Protein AF-A0A9W8RZ80-F1 (afdb_monomer_lite)

Foldseek 3Di:
DVVVVVVVVVVVVVVVVVVVVVVLVVLLVVVVVCLVVCVDLLVVLLCVLVVDNDDPVRSSVVLVLLLVLWQADPPDAQQQPRHSLTALLLAQNADLLLARADDSSVSHNPDAVCPDPPPPNDLSVLSVSFLLQFQGHYSDAPVVSLVSVCVRCVVDPGFDFRTHAHSVVSNVCNVVRVVVSVQQSVCCVVRSGRPSVSHDGHQCGGTPVSVCVNPVDD

Sequence (218 aa):
MAENDNKKRKKMNSDNEEENNVNDTRAIDALYERVSQGGTKKVAYFIWALERKPTREEVRKFLEGQLALLQPTDVATCAGCGSGKHKLMACLNAGPDGMMKGCPWCDTLGHSFDQCPSTNNNTFNQLFLVMSRANMPSFQATQSWVNTVRAVVADGPCDLTNFPWTSDFAKVMAPSTSVLQAKVDSTLSASGVCGGDVLPADPATKDWDSIQQTYASM

pLDDT: mean 72.9, std 18.6, range [34.25, 97.31]

Secondary structure (DSSP, 8-state):
-HHHHHHHHHHHHHHHHHHHHHHHHHHHHHHHHHHHTTS-HHHHHHHHTTSS---HHHHHHHHHHHHHHHSPPTT---TTT--SS--GGG-----TTS---SBTTTTBSSS-GGG-TTSTT-HHHHHHHHHHTTTSB-SS-HHHHHHHHHHHHTTS----B-PPBPHHHHHHHGGGHHHHHHHHHHHHHHHSS--GGGSPPPTTTSBHHHHHHHHTT-

Structure (mmCIF, N/CA/C/O backbone):
data_AF-A0A9W8RZ80-F1
#
_entry.id   AF-A0A9W8RZ80-F1
#
loop_
_atom_site.group_PDB
_atom_site.id
_atom_site.type_symbol
_atom_site.label_atom_id
_atom_site.label_alt_id
_atom_site.label_comp_id
_atom_site.label_asym_id
_atom_site.label_entity_id
_atom_site.label_seq_id
_atom_site.pdbx_PDB_ins_code
_atom_site.Cartn_x
_atom_site.Cartn_y
_atom_site.Cartn_z
_atom_site.occupancy
_atom_site.B_iso_or_equiv
_atom_site.auth_seq_id
_atom_site.auth_comp_id
_atom_site.auth_asym_id
_atom_site.auth_atom_id
_atom_site.pdbx_PDB_model_num
ATOM 1 N N . MET A 1 1 ? -9.536 36.080 37.897 1.00 56.62 1 MET A N 1
ATOM 2 C CA . MET A 1 1 ? -8.943 34.720 37.838 1.00 56.62 1 MET A CA 1
ATOM 3 C C . MET A 1 1 ? -9.102 34.071 36.462 1.00 56.62 1 MET A C 1
ATOM 5 O O . MET A 1 1 ? -8.096 33.621 35.943 1.00 56.62 1 MET A O 1
ATOM 9 N N . ALA A 1 2 ? -10.271 34.134 35.808 1.00 54.59 2 ALA A N 1
ATOM 10 C CA . ALA A 1 2 ? -10.497 33.529 34.480 1.00 54.59 2 ALA A CA 1
ATOM 11 C C . ALA A 1 2 ? -9.605 34.052 33.323 1.00 54.59 2 ALA A C 1
ATOM 13 O O . ALA A 1 2 ? -9.306 33.322 32.382 1.00 54.59 2 ALA A O 1
ATOM 14 N N . GLU A 1 3 ? -9.149 35.305 33.383 1.00 50.62 3 GLU A N 1
ATOM 15 C CA . GLU A 1 3 ? -8.342 35.924 32.316 1.00 50.62 3 GLU A CA 1
ATOM 16 C C . GLU A 1 3 ? -6.891 35.407 32.266 1.00 50.62 3 GLU A C 1
ATOM 18 O O . GLU A 1 3 ? -6.297 35.286 31.191 1.00 50.62 3 GLU A O 1
ATOM 23 N N . ASN A 1 4 ? -6.339 35.028 33.425 1.00 56.44 4 ASN A N 1
ATOM 24 C CA . ASN A 1 4 ? -5.000 34.442 33.524 1.00 56.44 4 ASN A CA 1
ATOM 25 C C . ASN A 1 4 ? -4.980 32.981 33.060 1.00 56.44 4 ASN A C 1
ATOM 27 O O . ASN A 1 4 ? -4.020 32.566 32.412 1.00 56.44 4 ASN A O 1
ATOM 31 N N . ASP A 1 5 ? -6.055 32.230 33.306 1.00 57.50 5 ASP A N 1
ATOM 32 C CA . ASP A 1 5 ? -6.175 30.844 32.841 1.00 57.50 5 ASP A CA 1
ATOM 33 C C . ASP A 1 5 ? -6.309 30.764 31.315 1.00 57.50 5 ASP A C 1
ATOM 35 O O . ASP A 1 5 ? -5.743 29.871 30.679 1.00 57.50 5 ASP A O 1
ATOM 39 N N . ASN A 1 6 ? -6.975 31.747 30.699 1.00 56.00 6 ASN A N 1
ATOM 40 C CA . ASN A 1 6 ? -7.121 31.813 29.246 1.00 56.00 6 ASN A CA 1
ATOM 41 C C . ASN A 1 6 ? -5.798 32.182 28.542 1.00 56.00 6 ASN A C 1
ATOM 43 O O . ASN A 1 6 ? -5.459 31.611 27.505 1.00 56.00 6 ASN A O 1
ATOM 47 N N . LYS A 1 7 ? -4.991 33.079 29.134 1.00 58.91 7 LYS A N 1
ATOM 48 C CA . LYS A 1 7 ? -3.625 33.368 28.653 1.00 58.91 7 LYS A CA 1
ATOM 49 C C . LYS A 1 7 ? -2.695 32.164 28.792 1.00 58.91 7 LYS A C 1
ATOM 51 O O . LYS A 1 7 ? -1.910 31.900 27.884 1.00 58.91 7 LYS A O 1
ATOM 56 N N . LYS A 1 8 ? -2.803 31.414 29.892 1.00 61.12 8 LYS A N 1
ATOM 57 C CA . LYS A 1 8 ? -1.974 30.227 30.142 1.00 61.12 8 LYS A CA 1
ATOM 58 C C . LYS A 1 8 ? -2.292 29.085 29.169 1.00 61.12 8 LYS A C 1
ATOM 60 O O . LYS A 1 8 ? -1.364 28.478 28.650 1.00 61.12 8 LYS A O 1
ATOM 65 N N . ARG A 1 9 ? -3.575 28.858 28.845 1.00 54.94 9 ARG A N 1
ATOM 66 C CA . ARG A 1 9 ? -3.991 27.892 27.807 1.00 54.94 9 ARG A CA 1
ATOM 67 C C . ARG A 1 9 ? -3.525 28.277 26.406 1.00 54.94 9 ARG A C 1
ATOM 69 O O . ARG A 1 9 ? -3.024 27.419 25.694 1.00 54.94 9 ARG A O 1
ATOM 76 N N . LYS A 1 10 ? -3.650 29.552 26.019 1.00 55.12 10 LYS A N 1
ATOM 77 C CA . LYS A 1 10 ? -3.178 30.014 24.702 1.00 55.12 10 LYS A CA 1
ATOM 78 C C . LYS A 1 10 ? -1.673 29.834 24.527 1.00 55.12 10 LYS A C 1
ATOM 80 O O . LYS A 1 10 ? -1.250 29.414 23.461 1.00 55.12 10 LYS A O 1
ATOM 85 N N . LYS A 1 11 ? -0.895 30.106 25.578 1.00 58.75 11 LYS A N 1
ATOM 86 C CA . LYS A 1 11 ? 0.556 29.912 25.562 1.00 58.75 11 LYS A CA 1
ATOM 87 C C . LYS A 1 11 ? 0.946 28.429 25.490 1.00 58.75 11 LYS A C 1
ATOM 89 O O . LYS A 1 11 ? 1.748 28.065 24.652 1.00 58.75 11 LYS A O 1
ATOM 94 N N . MET A 1 12 ? 0.308 27.560 26.278 1.00 41.84 12 MET A N 1
ATOM 95 C CA . MET A 1 12 ? 0.534 26.107 26.177 1.00 41.84 12 MET A CA 1
ATOM 96 C C . MET A 1 12 ? 0.203 25.543 24.790 1.00 41.84 12 MET A C 1
ATOM 98 O O . MET A 1 12 ? 0.904 24.660 24.314 1.00 41.84 12 MET A O 1
ATOM 102 N N . ASN A 1 13 ? -0.852 26.044 24.140 1.00 41.59 13 ASN A N 1
ATOM 103 C CA . ASN A 1 13 ? -1.201 25.603 22.792 1.00 41.59 13 ASN A CA 1
ATOM 104 C C . ASN A 1 13 ? -0.193 26.092 21.743 1.00 41.59 13 ASN A C 1
ATOM 106 O O . ASN A 1 13 ? 0.148 25.308 20.867 1.00 41.59 13 ASN A O 1
ATOM 110 N N . SER A 1 14 ? 0.315 27.330 21.843 1.00 38.44 14 SER A N 1
ATOM 111 C CA . SER A 1 14 ? 1.350 27.804 20.911 1.00 38.44 14 SER A CA 1
ATOM 112 C C . SER A 1 14 ? 2.668 27.067 21.100 1.00 38.44 14 SER A C 1
ATOM 114 O O . SER A 1 14 ? 3.292 26.690 20.118 1.00 38.44 14 SER A O 1
ATOM 116 N N . ASP A 1 15 ? 3.057 26.821 22.353 1.00 38.44 15 ASP A N 1
ATOM 117 C CA . ASP A 1 15 ? 4.301 26.123 22.676 1.00 38.44 15 ASP A CA 1
ATOM 118 C C . ASP A 1 15 ? 4.241 24.658 22.174 1.00 38.44 15 ASP A C 1
ATOM 120 O O . ASP A 1 15 ? 5.209 24.165 21.602 1.00 38.44 15 ASP A O 1
ATOM 124 N N . ASN A 1 16 ? 3.079 23.992 22.276 1.00 37.97 16 ASN A N 1
ATOM 125 C CA . ASN A 1 16 ? 2.860 22.646 21.721 1.00 37.97 16 ASN A CA 1
ATOM 126 C C . ASN A 1 16 ? 2.824 22.618 20.180 1.00 37.97 16 ASN A C 1
ATOM 128 O O . ASN A 1 16 ? 3.326 21.673 19.574 1.00 37.97 16 ASN A O 1
ATOM 132 N N . GLU A 1 17 ? 2.216 23.615 19.529 1.00 36.97 17 GLU A N 1
ATOM 133 C CA . GLU A 1 17 ? 2.215 23.728 18.060 1.00 36.97 17 GLU A CA 1
ATOM 134 C C . GLU A 1 17 ? 3.630 23.970 17.518 1.00 36.97 17 GLU A C 1
ATOM 136 O O . GLU A 1 17 ? 4.018 23.380 16.510 1.00 36.97 17 GLU A O 1
ATOM 141 N N . GLU A 1 18 ? 4.420 24.795 18.204 1.00 34.47 18 GLU A N 1
ATOM 142 C CA . GLU A 1 18 ? 5.806 25.089 17.845 1.00 34.47 18 GLU A CA 1
ATOM 143 C C . GLU A 1 18 ? 6.711 23.861 18.054 1.00 34.47 18 GLU A C 1
ATOM 145 O O . GLU A 1 18 ? 7.516 23.532 17.183 1.00 34.47 18 GLU A O 1
ATOM 150 N N . GLU A 1 19 ? 6.521 23.109 19.142 1.00 34.25 19 GLU A N 1
ATOM 151 C CA . GLU A 1 19 ? 7.265 21.875 19.425 1.00 34.25 19 GLU A CA 1
ATOM 152 C C . GLU A 1 19 ? 6.914 20.730 18.452 1.00 34.25 19 GLU A C 1
ATOM 154 O O . GLU A 1 19 ? 7.801 19.987 18.016 1.00 34.25 19 GLU A O 1
ATOM 159 N N . ASN A 1 20 ? 5.650 20.624 18.029 1.00 38.94 20 ASN A N 1
ATOM 160 C CA . ASN A 1 20 ? 5.225 19.689 16.981 1.00 38.94 20 ASN A CA 1
ATOM 161 C C . ASN A 1 20 ? 5.825 20.058 15.615 1.00 38.94 20 ASN A C 1
ATOM 163 O O . ASN A 1 20 ? 6.381 19.197 14.938 1.00 38.94 20 ASN A O 1
ATOM 167 N N . ASN A 1 21 ? 5.816 21.342 15.248 1.00 38.91 21 ASN A N 1
ATOM 168 C CA . ASN A 1 21 ? 6.360 21.827 13.975 1.00 38.91 21 ASN A CA 1
ATOM 169 C C . ASN A 1 21 ? 7.892 21.643 13.878 1.00 38.91 21 ASN A C 1
ATOM 171 O O . ASN A 1 21 ? 8.436 21.258 12.838 1.00 38.91 21 ASN A O 1
ATOM 175 N N . VAL A 1 22 ? 8.611 21.848 14.988 1.00 42.12 22 VAL A N 1
ATOM 176 C CA . VAL A 1 22 ? 10.057 21.579 15.079 1.00 42.12 22 VAL A CA 1
ATOM 177 C C . VAL A 1 22 ? 10.356 20.078 14.972 1.00 42.12 22 VAL A C 1
ATOM 179 O O . VAL A 1 22 ? 11.328 19.690 14.315 1.00 42.12 22 VAL A O 1
ATOM 182 N N . ASN A 1 23 ? 9.529 19.219 15.575 1.00 46.25 23 ASN A N 1
ATOM 183 C CA . ASN A 1 23 ? 9.680 17.767 15.464 1.00 46.25 23 ASN A CA 1
ATOM 184 C C . ASN A 1 23 ? 9.394 17.250 14.046 1.00 46.25 23 ASN A C 1
ATOM 186 O O . ASN A 1 23 ? 10.163 16.416 13.560 1.00 46.25 23 ASN A O 1
ATOM 190 N N . ASP A 1 24 ? 8.383 17.791 13.363 1.00 45.97 24 ASP A N 1
ATOM 191 C CA . ASP A 1 24 ? 8.071 17.466 11.967 1.00 45.97 24 ASP A CA 1
ATOM 192 C C . ASP A 1 24 ? 9.207 17.881 11.030 1.00 45.97 24 ASP A C 1
ATOM 194 O O . ASP A 1 24 ? 9.699 17.069 10.243 1.00 45.97 24 ASP A O 1
ATOM 198 N N . THR A 1 25 ? 9.723 19.104 11.183 1.00 48.69 25 THR A N 1
ATOM 199 C CA . THR A 1 25 ? 10.857 19.603 10.384 1.00 48.69 25 THR A CA 1
ATOM 200 C C . THR A 1 25 ? 12.093 18.714 10.553 1.00 48.69 25 THR A C 1
ATOM 202 O O . THR A 1 25 ? 12.743 18.335 9.577 1.00 48.69 25 THR A O 1
ATOM 205 N N . ARG A 1 26 ? 12.392 18.297 11.791 1.00 55.12 26 ARG A N 1
ATOM 206 C CA . ARG A 1 26 ? 13.525 17.410 12.088 1.00 55.12 26 ARG A CA 1
ATOM 207 C C . ARG A 1 26 ? 13.329 15.998 11.527 1.00 55.12 26 ARG A C 1
ATOM 209 O O . ARG A 1 26 ? 14.304 15.382 11.097 1.00 55.12 26 ARG A O 1
ATOM 216 N N . ALA A 1 27 ? 12.100 15.480 11.519 1.00 48.53 27 ALA A N 1
ATOM 217 C CA . ALA A 1 27 ? 11.776 14.193 10.904 1.00 48.53 27 ALA A CA 1
ATOM 218 C C . ALA A 1 27 ? 11.947 14.236 9.377 1.00 48.53 27 ALA A C 1
ATOM 220 O O . ALA A 1 27 ? 12.491 13.297 8.791 1.00 48.53 27 ALA A O 1
ATOM 221 N N . ILE A 1 28 ? 11.562 15.346 8.744 1.00 50.88 28 ILE A N 1
ATOM 222 C CA . ILE A 1 28 ? 11.707 15.567 7.301 1.00 50.88 28 ILE A CA 1
ATOM 223 C C . ILE A 1 28 ? 13.179 15.705 6.903 1.00 50.88 28 ILE A C 1
ATOM 225 O O . ILE A 1 28 ? 13.607 15.062 5.945 1.00 50.88 28 ILE A O 1
ATOM 229 N N . ASP A 1 29 ? 13.979 16.469 7.649 1.00 54.62 29 ASP A N 1
ATOM 230 C CA . ASP A 1 29 ? 15.420 16.584 7.392 1.00 54.62 29 ASP A CA 1
ATOM 231 C C . ASP A 1 29 ? 16.147 15.247 7.623 1.00 54.62 29 ASP A C 1
ATOM 233 O O . ASP A 1 29 ? 17.038 14.886 6.855 1.00 54.62 29 ASP A O 1
ATOM 237 N N . ALA A 1 30 ? 15.737 14.455 8.621 1.00 55.56 30 ALA A N 1
ATOM 238 C CA . ALA A 1 30 ? 16.279 13.113 8.842 1.00 55.56 30 ALA A CA 1
ATOM 239 C C . ALA A 1 30 ? 15.891 12.126 7.726 1.00 55.56 30 ALA A C 1
ATOM 241 O O . ALA A 1 30 ? 16.705 11.283 7.341 1.00 55.56 30 ALA A O 1
ATOM 242 N N . LEU A 1 31 ? 14.668 12.221 7.191 1.00 49.91 31 LEU A N 1
ATOM 243 C CA . LEU A 1 31 ? 14.249 11.482 6.000 1.00 49.91 31 LEU A CA 1
ATOM 244 C C . LEU A 1 31 ? 15.080 11.909 4.792 1.00 49.91 31 LEU A C 1
ATOM 246 O O . LEU A 1 31 ? 15.642 11.048 4.126 1.00 49.91 31 LEU A O 1
ATOM 250 N N . TYR A 1 32 ? 15.238 13.211 4.558 1.00 52.47 32 TYR A N 1
ATOM 251 C CA . TYR A 1 32 ? 16.060 13.745 3.475 1.00 52.47 32 TYR A CA 1
ATOM 252 C C . TYR A 1 32 ? 17.519 13.278 3.567 1.00 52.47 32 TYR A C 1
ATOM 254 O O . TYR A 1 32 ? 18.068 12.834 2.564 1.00 52.47 32 TYR A O 1
ATOM 262 N N . GLU A 1 33 ? 18.133 13.295 4.753 1.00 53.12 33 GLU A N 1
ATOM 263 C CA . GLU A 1 33 ? 19.503 12.801 4.945 1.00 53.12 33 GLU A CA 1
ATOM 264 C C . GLU A 1 33 ? 19.622 11.285 4.754 1.00 53.12 33 GLU A C 1
ATOM 266 O O . GLU A 1 33 ? 20.566 10.798 4.139 1.00 53.12 33 GLU A O 1
ATOM 271 N N . ARG A 1 34 ? 18.635 10.496 5.193 1.00 50.47 34 ARG A N 1
ATOM 272 C CA . ARG A 1 34 ? 18.608 9.056 4.875 1.00 50.47 34 ARG A CA 1
ATOM 273 C C . ARG A 1 34 ? 18.446 8.807 3.380 1.00 50.47 34 ARG A C 1
ATOM 275 O O . ARG A 1 34 ? 18.982 7.833 2.862 1.00 50.47 34 ARG A O 1
ATOM 282 N N . VAL A 1 35 ? 17.703 9.661 2.690 1.00 45.25 35 VAL A N 1
ATOM 283 C CA . VAL A 1 35 ? 17.494 9.604 1.242 1.00 45.25 35 VAL A CA 1
ATOM 284 C C . VAL A 1 35 ? 18.771 9.986 0.486 1.00 45.25 35 VAL A C 1
ATOM 286 O O . VAL A 1 35 ? 19.165 9.267 -0.431 1.00 45.25 35 VAL A O 1
ATOM 289 N N . SER A 1 36 ? 19.451 11.062 0.889 1.00 43.25 36 SER A N 1
ATOM 290 C CA . SER A 1 36 ? 20.692 11.553 0.274 1.00 43.25 36 SER A CA 1
ATOM 291 C C . SER A 1 36 ? 21.889 10.632 0.537 1.00 43.25 36 SER A C 1
ATOM 293 O O . SER A 1 36 ? 22.759 10.502 -0.321 1.00 43.25 36 SER A O 1
ATOM 295 N N . GLN A 1 37 ? 21.910 9.940 1.681 1.00 42.31 37 GLN A N 1
ATOM 296 C CA . GLN A 1 37 ? 22.953 8.984 2.073 1.00 42.31 37 GLN A CA 1
ATOM 297 C C . GLN A 1 37 ? 22.682 7.545 1.584 1.00 42.31 37 GLN A C 1
ATOM 299 O O . GLN A 1 37 ? 23.390 6.617 1.969 1.00 42.31 37 GLN A O 1
ATOM 304 N N . GLY A 1 38 ? 21.668 7.329 0.734 1.00 38.78 38 GLY A N 1
ATOM 305 C CA . GLY A 1 38 ? 21.390 6.023 0.114 1.00 38.78 38 GLY A CA 1
ATOM 306 C C . GLY A 1 38 ? 20.658 5.008 1.006 1.00 38.78 38 GLY A C 1
ATOM 307 O O . GLY A 1 38 ? 20.533 3.841 0.638 1.00 38.78 38 GLY A O 1
ATOM 308 N N . GLY A 1 39 ? 20.131 5.439 2.155 1.00 37.19 39 GLY A N 1
ATOM 309 C CA . GLY A 1 39 ? 19.427 4.610 3.139 1.00 37.19 39 GLY A CA 1
ATOM 310 C C . GLY A 1 39 ? 18.040 4.123 2.706 1.00 37.19 39 GLY A C 1
ATOM 311 O O . GLY A 1 39 ? 17.509 3.193 3.304 1.00 37.19 39 GLY A O 1
ATOM 312 N N . THR A 1 40 ? 17.458 4.680 1.639 1.00 45.84 40 THR A N 1
ATOM 313 C CA . THR A 1 40 ? 16.305 4.077 0.952 1.00 45.84 40 THR A CA 1
ATOM 314 C C . THR A 1 40 ? 16.520 4.131 -0.560 1.00 45.84 40 THR A C 1
ATOM 316 O O . THR A 1 40 ? 16.229 5.132 -1.213 1.00 45.84 40 THR A O 1
ATOM 319 N N . LYS A 1 41 ? 17.002 3.030 -1.157 1.00 47.81 41 LYS A N 1
ATOM 320 C CA . LYS A 1 41 ? 17.154 2.880 -2.624 1.00 47.81 41 LYS A CA 1
ATOM 321 C C . LYS A 1 41 ? 15.892 3.313 -3.403 1.00 47.81 41 LYS A C 1
ATOM 323 O O . LYS A 1 41 ? 15.989 3.824 -4.513 1.00 47.81 41 LYS A O 1
ATOM 328 N N . LYS A 1 42 ? 14.716 3.183 -2.774 1.00 50.88 42 LYS A N 1
ATOM 329 C CA . LYS A 1 42 ? 13.402 3.603 -3.280 1.00 50.88 42 LYS A CA 1
ATOM 330 C C . LYS A 1 42 ? 13.305 5.111 -3.530 1.00 50.88 42 LYS A C 1
ATOM 332 O O . LYS A 1 42 ? 12.773 5.506 -4.559 1.00 50.88 42 LYS A O 1
ATOM 337 N N . VAL A 1 43 ? 13.841 5.957 -2.646 1.00 46.62 43 VAL A N 1
ATOM 338 C CA . VAL A 1 43 ? 13.750 7.416 -2.819 1.00 46.62 43 VAL A CA 1
ATOM 339 C C . VAL A 1 43 ? 14.822 7.947 -3.788 1.00 46.62 43 VAL A C 1
ATOM 341 O O . VAL A 1 43 ? 14.581 8.885 -4.542 1.00 46.62 43 VAL A O 1
ATOM 344 N N . ALA A 1 44 ? 15.984 7.292 -3.859 1.00 46.69 44 ALA A N 1
ATOM 345 C CA . ALA A 1 44 ? 16.966 7.556 -4.914 1.00 46.69 44 ALA A CA 1
ATOM 346 C C . ALA A 1 44 ? 16.400 7.228 -6.312 1.00 46.69 44 ALA A C 1
ATOM 348 O O . ALA A 1 44 ? 16.594 7.998 -7.251 1.00 46.69 44 ALA A O 1
ATOM 349 N N . TYR A 1 45 ? 15.622 6.144 -6.431 1.00 50.97 45 TYR A N 1
ATOM 350 C CA . TYR A 1 45 ? 14.860 5.835 -7.642 1.00 50.97 45 TYR A CA 1
ATOM 351 C C . TYR A 1 45 ? 13.766 6.873 -7.930 1.00 50.97 45 TYR A C 1
ATOM 353 O O . TYR A 1 45 ? 13.609 7.275 -9.073 1.00 50.97 45 TYR A O 1
ATOM 361 N N . PHE A 1 46 ? 13.074 7.382 -6.906 1.00 52.81 46 PHE A N 1
ATOM 362 C CA . PHE A 1 46 ? 12.142 8.516 -7.026 1.00 52.81 46 PHE A CA 1
ATOM 363 C C . PHE A 1 46 ? 12.777 9.758 -7.659 1.00 52.81 46 PHE A C 1
ATOM 365 O O . PHE A 1 46 ? 12.156 10.424 -8.482 1.00 52.81 46 PHE A O 1
ATOM 372 N N . ILE A 1 47 ? 14.009 10.077 -7.259 1.00 50.78 47 ILE A N 1
ATOM 373 C CA . ILE A 1 47 ? 14.766 11.223 -7.775 1.00 50.78 47 ILE A CA 1
ATOM 374 C C . ILE A 1 47 ? 15.252 10.953 -9.207 1.00 50.78 47 ILE A C 1
ATOM 376 O O . ILE A 1 47 ? 15.279 11.867 -10.026 1.00 50.78 47 ILE A O 1
ATOM 380 N N . TRP A 1 48 ? 15.607 9.705 -9.520 1.00 50.28 48 TRP A N 1
ATOM 381 C CA . TRP A 1 48 ? 16.023 9.284 -10.858 1.00 50.28 48 TRP A CA 1
ATOM 382 C C . TRP A 1 48 ? 14.852 9.239 -11.862 1.00 50.28 48 TRP A C 1
ATOM 384 O O . TRP A 1 48 ? 14.964 9.801 -12.948 1.00 50.28 48 TRP A O 1
ATOM 394 N N . ALA A 1 49 ? 13.704 8.668 -11.479 1.00 47.22 49 ALA A N 1
ATOM 395 C CA . ALA A 1 49 ? 12.522 8.469 -12.328 1.00 47.22 49 ALA A CA 1
ATOM 396 C C . ALA A 1 49 ? 11.796 9.769 -12.723 1.00 47.22 49 ALA A C 1
ATOM 398 O O . ALA A 1 49 ? 10.931 9.757 -13.594 1.00 47.22 49 ALA A O 1
ATOM 399 N N . LEU A 1 50 ? 12.119 10.899 -12.088 1.00 51.69 50 LEU A N 1
ATOM 400 C CA . LEU A 1 50 ? 11.527 12.196 -12.415 1.00 51.69 50 LEU A CA 1
ATOM 401 C C . LEU A 1 50 ? 12.196 12.907 -13.606 1.00 51.69 50 LEU A C 1
ATOM 403 O O . LEU A 1 50 ? 11.724 13.985 -13.967 1.00 51.69 50 LEU A O 1
ATOM 407 N N . GLU A 1 51 ? 13.294 12.377 -14.174 1.00 51.19 51 GLU A N 1
ATOM 408 C CA . GLU A 1 51 ? 14.123 12.977 -15.256 1.00 51.19 51 GLU A CA 1
ATOM 409 C C . GLU A 1 51 ? 14.525 14.460 -15.048 1.00 51.19 51 GLU A C 1
ATOM 411 O O . GLU A 1 51 ? 15.137 15.113 -15.894 1.00 51.19 51 GLU A O 1
ATOM 416 N N . ARG A 1 52 ? 14.221 15.014 -13.879 1.00 50.94 52 ARG A N 1
ATOM 417 C CA . ARG A 1 52 ? 14.491 16.369 -13.422 1.00 50.94 52 ARG A CA 1
ATOM 418 C C . ARG A 1 52 ? 15.137 16.225 -12.067 1.00 50.94 52 ARG A C 1
ATOM 420 O O . ARG A 1 52 ? 14.619 15.501 -11.233 1.00 50.94 52 ARG A O 1
ATOM 427 N N . LYS A 1 53 ? 16.240 16.938 -11.836 1.00 53.56 53 LYS A N 1
ATOM 428 C CA . LYS A 1 53 ? 16.815 17.099 -10.495 1.00 53.56 53 LYS A CA 1
ATOM 429 C C . LYS A 1 53 ? 15.834 17.959 -9.687 1.00 53.56 53 LYS A C 1
ATOM 431 O O . LYS A 1 53 ? 15.826 19.171 -9.920 1.00 53.56 53 LYS A O 1
ATOM 436 N N . PRO A 1 54 ? 14.985 17.381 -8.817 1.00 54.53 54 PRO A N 1
ATOM 437 C CA . PRO A 1 54 ? 14.038 18.183 -8.064 1.00 54.53 54 PRO A CA 1
ATOM 438 C C . PRO A 1 54 ? 14.821 19.058 -7.085 1.00 54.53 54 PRO A C 1
ATOM 440 O O . PRO A 1 54 ? 15.862 18.663 -6.550 1.00 54.53 54 PRO A O 1
ATOM 443 N N . THR A 1 55 ? 14.346 20.273 -6.861 1.00 59.34 55 THR A N 1
ATOM 444 C CA . THR A 1 55 ? 14.893 21.143 -5.825 1.00 59.34 55 THR A CA 1
ATOM 445 C C . THR A 1 55 ? 14.641 20.526 -4.446 1.00 59.34 55 THR A C 1
ATOM 447 O O . THR A 1 55 ? 13.675 19.788 -4.241 1.00 59.34 55 THR A O 1
ATOM 450 N N . ARG A 1 56 ? 15.490 20.852 -3.462 1.00 54.56 56 ARG A N 1
ATOM 451 C CA . ARG A 1 56 ? 15.312 20.406 -2.065 1.00 54.56 56 ARG A CA 1
ATOM 452 C C . ARG A 1 56 ? 13.910 20.724 -1.534 1.00 54.56 56 ARG A C 1
ATOM 454 O O . ARG A 1 56 ? 13.331 19.929 -0.807 1.00 54.56 56 ARG A O 1
ATOM 461 N N . GLU A 1 57 ? 13.369 21.868 -1.931 1.00 59.47 57 GLU A N 1
ATOM 462 C CA . GLU A 1 57 ? 12.042 22.337 -1.540 1.00 59.47 57 GLU A CA 1
ATOM 463 C C . GLU A 1 57 ? 10.907 21.486 -2.132 1.00 59.47 57 GLU A C 1
ATOM 465 O O . GLU A 1 57 ? 9.923 21.204 -1.451 1.00 59.47 57 GLU A O 1
ATOM 470 N N . GLU A 1 58 ? 11.046 21.030 -3.377 1.00 57.91 58 GLU A N 1
ATOM 471 C CA . GLU A 1 58 ? 10.086 20.114 -4.007 1.00 57.91 58 GLU A CA 1
ATOM 472 C C . GLU A 1 58 ? 10.111 18.737 -3.340 1.00 57.91 58 GLU A C 1
ATOM 474 O O . GLU A 1 58 ? 9.054 18.175 -3.055 1.00 57.91 58 GLU A O 1
ATOM 479 N N . VAL A 1 59 ? 11.304 18.225 -3.017 1.00 59.16 59 VAL A N 1
ATOM 480 C CA . VAL A 1 59 ? 11.453 16.976 -2.252 1.00 59.16 59 VAL A CA 1
ATOM 481 C C . VAL A 1 59 ? 10.853 17.124 -0.852 1.00 59.16 59 VAL A C 1
ATOM 483 O O . VAL A 1 59 ? 10.133 16.237 -0.404 1.00 59.16 59 VAL A O 1
ATOM 486 N N . ARG A 1 60 ? 11.085 18.254 -0.174 1.00 60.84 60 ARG A N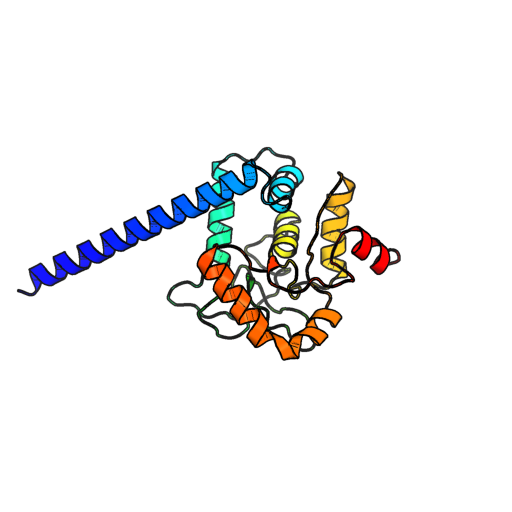 1
ATOM 487 C CA . ARG A 1 60 ? 10.526 18.548 1.154 1.00 60.84 60 ARG A CA 1
ATOM 488 C C . ARG A 1 60 ? 8.999 18.557 1.138 1.00 60.84 60 ARG A C 1
ATOM 490 O O . ARG A 1 60 ? 8.390 17.794 1.878 1.00 60.84 60 ARG A O 1
ATOM 497 N N . LYS A 1 61 ? 8.379 19.349 0.255 1.00 62.28 61 LYS A N 1
ATOM 498 C CA . LYS A 1 61 ? 6.911 19.405 0.115 1.00 62.28 61 LYS A CA 1
ATOM 499 C C . LYS A 1 61 ? 6.306 18.050 -0.231 1.00 62.28 61 LYS A C 1
ATOM 501 O O . LYS A 1 61 ? 5.207 17.729 0.212 1.00 62.28 61 LYS A O 1
ATOM 506 N N . PHE A 1 62 ? 7.020 17.255 -1.023 1.00 62.12 62 PHE A N 1
ATOM 507 C CA . PHE A 1 62 ? 6.616 15.891 -1.318 1.00 62.12 62 PHE A CA 1
ATOM 508 C C . PHE A 1 62 ? 6.622 15.023 -0.056 1.00 62.12 62 PHE A C 1
ATOM 510 O O . PHE A 1 62 ? 5.596 14.426 0.254 1.00 62.12 62 PHE A O 1
ATOM 517 N N . LEU A 1 63 ? 7.724 15.002 0.701 1.00 62.47 63 LEU A N 1
ATOM 518 C CA . LEU A 1 63 ? 7.832 14.257 1.962 1.00 62.47 63 LEU A CA 1
ATOM 519 C C . LEU A 1 63 ? 6.803 14.719 3.008 1.00 62.47 63 LEU A C 1
ATOM 521 O O . LEU A 1 63 ? 6.236 13.887 3.706 1.00 62.47 63 LEU A O 1
ATOM 525 N N . GLU A 1 64 ? 6.501 16.015 3.076 1.00 63.94 64 GLU A N 1
ATOM 526 C CA . GLU A 1 64 ? 5.437 16.570 3.927 1.00 63.94 64 GLU A CA 1
ATOM 527 C C . GLU A 1 64 ? 4.058 16.044 3.539 1.00 63.94 64 GLU A C 1
ATOM 529 O O . GLU A 1 64 ? 3.302 15.574 4.390 1.00 63.94 64 GLU A O 1
ATOM 534 N N . GLY A 1 65 ? 3.750 16.057 2.240 1.00 64.75 65 GLY A N 1
ATOM 535 C CA . GLY A 1 65 ? 2.536 15.443 1.717 1.00 64.75 65 GLY A CA 1
ATOM 536 C C . GLY A 1 65 ? 2.467 13.951 2.044 1.00 64.75 65 GLY A C 1
ATOM 537 O O . GLY A 1 65 ? 1.407 13.462 2.421 1.00 64.75 65 GLY A O 1
ATOM 538 N N . GLN A 1 66 ? 3.588 13.227 1.965 1.00 63.78 66 GLN A N 1
ATOM 539 C CA . GLN A 1 66 ? 3.637 11.816 2.353 1.00 63.78 66 GLN A CA 1
ATOM 540 C C . GLN A 1 66 ? 3.346 11.620 3.835 1.00 63.78 66 GLN A C 1
ATOM 542 O O . GLN A 1 66 ? 2.516 10.783 4.174 1.00 63.78 66 GLN A O 1
ATOM 547 N N . LEU A 1 67 ? 3.996 12.384 4.710 1.00 65.44 67 LEU A N 1
ATOM 548 C CA . LEU A 1 67 ? 3.802 12.263 6.150 1.00 65.44 67 LEU A CA 1
ATOM 549 C C . LEU A 1 67 ? 2.329 12.500 6.522 1.00 65.44 67 LEU A C 1
ATOM 551 O O . LEU A 1 67 ? 1.746 11.705 7.261 1.00 65.44 67 LEU A O 1
ATOM 555 N N . ALA A 1 68 ? 1.694 13.495 5.895 1.00 67.25 68 ALA A N 1
ATOM 556 C CA . ALA A 1 68 ? 0.269 13.783 6.056 1.00 67.25 68 ALA A CA 1
ATOM 557 C C . ALA A 1 68 ? -0.659 12.649 5.570 1.00 67.25 68 ALA A C 1
ATOM 559 O O . ALA A 1 68 ? -1.758 12.484 6.097 1.00 67.25 68 ALA A O 1
ATOM 560 N N . LEU A 1 69 ? -0.239 11.849 4.583 1.00 66.81 69 LEU A N 1
ATOM 561 C CA . LEU A 1 69 ? -0.990 10.676 4.112 1.00 66.81 69 LEU A CA 1
ATOM 562 C C . LEU A 1 69 ? -0.857 9.460 5.033 1.00 66.81 69 LEU A C 1
ATOM 564 O O . LEU A 1 69 ? -1.637 8.515 4.909 1.00 66.81 69 LEU A O 1
ATOM 568 N N . LEU A 1 70 ? 0.140 9.448 5.915 1.00 65.94 70 LEU A N 1
ATOM 569 C CA . LEU A 1 70 ? 0.417 8.324 6.803 1.00 65.94 70 LEU A CA 1
ATOM 570 C C . LEU A 1 70 ? -0.118 8.565 8.207 1.00 65.94 70 LEU A C 1
ATOM 572 O O . LEU A 1 70 ? -0.652 7.642 8.826 1.00 65.94 70 LEU A O 1
ATOM 576 N N . GLN A 1 71 ? -0.008 9.793 8.698 1.00 65.62 71 GLN A N 1
ATOM 577 C CA . GLN A 1 71 ? -0.428 10.129 10.045 1.00 65.62 71 GLN A CA 1
ATOM 578 C C . GLN A 1 71 ? -1.942 10.392 10.112 1.00 65.62 71 GLN A C 1
ATOM 580 O O . GLN A 1 71 ? -2.507 11.084 9.259 1.00 65.62 71 GLN A O 1
ATOM 585 N N . PRO A 1 72 ? -2.639 9.833 11.115 1.00 59.47 72 PRO A N 1
ATOM 586 C CA . PRO A 1 72 ? -4.011 10.222 11.389 1.00 59.47 72 PRO A CA 1
ATOM 587 C C . PRO A 1 72 ? -4.053 11.697 11.810 1.00 59.47 72 PRO A C 1
ATOM 589 O O . PRO A 1 72 ? -3.234 12.145 12.605 1.00 59.47 72 PRO A O 1
ATOM 592 N N . THR A 1 73 ? -5.018 12.452 11.285 1.00 59.28 73 THR A N 1
ATOM 593 C CA . THR A 1 73 ? -5.365 13.760 11.852 1.00 59.28 73 THR A CA 1
ATOM 594 C C . THR A 1 73 ? -6.252 13.541 13.075 1.00 59.28 73 THR A C 1
ATOM 596 O O . THR A 1 73 ? -6.973 12.542 13.124 1.00 59.28 73 THR A O 1
ATOM 599 N N . ASP A 1 74 ? -6.267 14.487 14.018 1.00 55.31 74 ASP A N 1
ATOM 600 C CA . ASP A 1 74 ? -6.968 14.401 15.318 1.00 55.31 74 ASP A CA 1
ATOM 601 C C . ASP A 1 74 ? -8.476 14.066 15.253 1.00 55.31 74 ASP A C 1
ATOM 603 O O . ASP A 1 74 ? -9.121 13.867 16.282 1.00 55.31 74 ASP A O 1
ATOM 607 N N . VAL A 1 75 ? -9.065 14.001 14.054 1.00 54.78 75 VAL A N 1
ATOM 608 C CA . VAL A 1 75 ? -10.508 13.856 13.827 1.00 54.78 75 VAL A CA 1
ATOM 609 C C . VAL A 1 75 ? -10.889 12.710 12.878 1.00 54.78 75 VAL A C 1
ATOM 611 O O . VAL A 1 75 ? -12.069 12.379 12.790 1.00 54.78 75 VAL A O 1
ATOM 614 N N . ALA A 1 76 ? -9.948 12.099 12.151 1.00 71.25 76 ALA A N 1
ATOM 615 C CA . ALA A 1 76 ? -10.277 11.176 11.059 1.00 71.25 76 ALA A CA 1
ATOM 616 C C . ALA A 1 76 ? -9.797 9.743 11.328 1.00 71.25 76 ALA A C 1
ATOM 618 O O . ALA A 1 76 ? -8.599 9.488 11.445 1.00 71.25 76 ALA A O 1
ATOM 619 N N . THR A 1 77 ? -10.740 8.800 11.368 1.00 90.38 77 THR A N 1
ATOM 620 C CA . THR A 1 77 ? -10.457 7.362 11.394 1.00 90.38 77 THR A CA 1
ATOM 621 C C . THR A 1 77 ? -10.172 6.830 9.989 1.00 90.38 77 THR A C 1
ATOM 623 O O . THR A 1 77 ? -10.703 7.334 9.002 1.00 90.38 77 THR A O 1
ATOM 626 N N . CYS A 1 78 ? -9.354 5.780 9.900 1.00 92.69 78 CYS A N 1
ATOM 627 C CA . CYS A 1 78 ? -9.076 5.049 8.669 1.00 92.69 78 CYS A CA 1
ATOM 628 C C . CYS A 1 78 ? -10.379 4.607 8.000 1.00 92.69 78 CYS A C 1
ATOM 630 O O . CYS A 1 78 ? -11.127 3.810 8.573 1.00 92.69 78 CYS A O 1
ATOM 632 N N . ALA A 1 79 ? -10.616 5.026 6.758 1.00 92.88 79 ALA A N 1
ATOM 633 C CA . ALA A 1 79 ? -11.835 4.649 6.042 1.00 92.88 79 ALA A CA 1
ATOM 634 C C . ALA A 1 79 ? -11.958 3.136 5.781 1.00 92.88 79 ALA A C 1
ATOM 636 O O . ALA A 1 79 ? -13.064 2.632 5.610 1.00 92.88 79 ALA A O 1
ATOM 637 N N . GLY A 1 80 ? -10.837 2.406 5.752 1.00 93.31 80 GLY A N 1
ATOM 638 C CA . GLY A 1 80 ? -10.820 0.969 5.467 1.00 93.31 80 GLY A CA 1
ATOM 639 C C . GLY A 1 80 ? -11.162 0.074 6.660 1.00 93.31 80 GLY A C 1
ATOM 640 O O . GLY A 1 80 ? -11.731 -0.997 6.467 1.00 93.31 80 GLY A O 1
ATOM 641 N N . CYS A 1 81 ? -10.806 0.472 7.885 1.00 94.56 81 CYS A N 1
ATOM 642 C CA . CYS A 1 81 ? -10.967 -0.377 9.077 1.00 94.56 81 CYS A CA 1
ATOM 643 C C . CYS A 1 81 ? -11.528 0.345 10.312 1.00 94.56 81 CYS A C 1
ATOM 645 O O . CYS A 1 81 ? -11.774 -0.296 11.330 1.00 94.56 81 CYS A O 1
ATOM 647 N N . GLY A 1 82 ? -11.704 1.667 10.255 1.00 93.06 82 GLY A N 1
ATOM 648 C CA . GLY A 1 82 ? -12.207 2.490 11.357 1.00 93.06 82 GLY A CA 1
ATOM 649 C C . GLY A 1 82 ? -11.192 2.809 12.461 1.00 93.06 82 GLY A C 1
ATOM 650 O O . GLY A 1 82 ? -11.552 3.461 13.437 1.00 93.06 82 GLY A O 1
ATOM 651 N N . SER A 1 83 ? -9.930 2.381 12.341 1.00 91.44 83 SER A N 1
ATOM 652 C CA . SER A 1 83 ? -8.882 2.684 13.328 1.00 91.44 83 SER A CA 1
ATOM 653 C C . SER A 1 83 ? -8.504 4.166 13.326 1.00 91.44 83 SER A C 1
ATOM 655 O O . SER A 1 83 ? -8.328 4.755 12.267 1.00 91.44 83 SER A O 1
ATOM 657 N N . GLY A 1 84 ? -8.287 4.759 14.501 1.00 89.94 84 GLY A N 1
ATOM 658 C CA . GLY A 1 84 ? -7.706 6.104 14.635 1.00 89.94 84 GLY A CA 1
ATOM 659 C C . GLY A 1 84 ? -6.172 6.140 14.610 1.00 89.94 84 GLY A C 1
ATOM 660 O O . GLY A 1 84 ? -5.593 7.187 14.859 1.00 89.94 84 GLY A O 1
ATOM 661 N N . LYS A 1 85 ? -5.499 5.003 14.384 1.00 87.25 85 LYS A N 1
ATOM 662 C CA . LYS A 1 85 ? -4.029 4.891 14.490 1.00 87.25 85 LYS A CA 1
ATOM 663 C C . LYS A 1 85 ? -3.280 5.116 13.179 1.00 87.25 85 LYS A C 1
ATOM 665 O O . LYS A 1 85 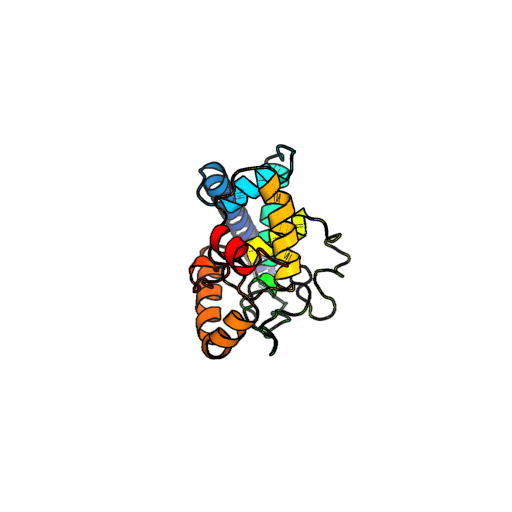? -2.078 5.353 13.201 1.00 87.25 85 LYS A O 1
ATOM 670 N N . HIS A 1 86 ? -3.966 4.993 12.052 1.00 90.00 86 HIS A N 1
ATOM 671 C CA . HIS A 1 86 ? -3.369 5.073 10.725 1.00 90.00 86 HIS A CA 1
ATOM 672 C C . HIS A 1 86 ? -4.398 5.553 9.705 1.00 90.00 86 HIS A C 1
ATOM 674 O O . HIS A 1 86 ? -5.599 5.554 9.970 1.00 90.00 86 HIS A O 1
ATOM 680 N N . LYS A 1 87 ? -3.915 5.908 8.518 1.00 90.19 87 LYS A N 1
ATOM 681 C CA . LYS A 1 87 ? -4.716 6.216 7.330 1.00 90.19 87 LYS A CA 1
ATOM 682 C C . LYS A 1 87 ? -4.834 5.014 6.398 1.00 90.19 87 LYS A C 1
ATOM 684 O O . LYS A 1 87 ? -4.059 4.060 6.503 1.00 90.19 87 LYS A O 1
ATOM 689 N N . LEU A 1 88 ? -5.757 5.072 5.436 1.00 91.75 88 LEU A N 1
ATOM 690 C CA . LEU A 1 88 ? -5.972 4.006 4.452 1.00 91.75 88 LEU A CA 1
ATOM 691 C C . LEU A 1 88 ? -4.678 3.594 3.716 1.00 91.75 88 LEU A C 1
ATOM 693 O O . LEU A 1 88 ? -4.495 2.409 3.448 1.00 91.75 88 LEU A O 1
ATOM 697 N N . MET A 1 89 ? -3.739 4.523 3.486 1.00 88.94 89 MET A N 1
ATOM 698 C CA . MET A 1 89 ? -2.420 4.243 2.891 1.00 88.94 89 MET A CA 1
ATOM 699 C C . MET A 1 89 ? -1.606 3.176 3.649 1.00 88.94 89 MET A C 1
ATOM 701 O O . MET A 1 89 ? -0.921 2.369 3.021 1.00 88.94 89 MET A O 1
ATOM 705 N N . ALA A 1 90 ? -1.710 3.124 4.979 1.00 90.25 90 ALA A N 1
ATOM 706 C CA . ALA A 1 90 ? -1.001 2.166 5.836 1.00 90.25 90 ALA A CA 1
ATOM 707 C C . ALA A 1 90 ? -1.895 1.005 6.320 1.00 90.25 90 ALA A C 1
ATOM 709 O O . ALA A 1 90 ? -1.466 0.157 7.103 1.00 90.25 90 ALA A O 1
ATOM 710 N N . CYS A 1 91 ? -3.145 0.947 5.856 1.00 94.06 91 CYS A N 1
ATOM 711 C CA . CYS A 1 91 ? -4.099 -0.078 6.259 1.00 94.06 91 CYS A CA 1
ATOM 712 C C . CYS A 1 91 ? -3.826 -1.416 5.550 1.00 94.06 91 CYS A C 1
ATOM 714 O O . CYS A 1 91 ? -3.497 -1.448 4.364 1.00 94.06 91 CYS A O 1
ATOM 716 N N . LEU A 1 92 ? -3.999 -2.530 6.257 1.00 96.12 92 LEU A N 1
ATOM 717 C CA . LEU A 1 92 ? -3.871 -3.899 5.747 1.00 96.12 92 LEU A CA 1
ATOM 718 C C . LEU A 1 92 ? -5.229 -4.591 5.549 1.00 96.12 92 LEU A C 1
ATOM 720 O O . LEU A 1 92 ? -5.263 -5.759 5.166 1.00 96.12 92 LEU A O 1
ATOM 724 N N . ASN A 1 93 ? -6.343 -3.902 5.824 1.00 95.50 93 ASN A N 1
ATOM 725 C CA . ASN A 1 93 ? -7.692 -4.466 5.745 1.00 95.50 93 ASN A CA 1
ATOM 726 C C . ASN A 1 93 ? -8.169 -4.601 4.290 1.00 95.50 93 ASN A C 1
ATOM 728 O O . ASN A 1 93 ? -9.008 -3.834 3.814 1.00 95.50 93 ASN A O 1
ATOM 732 N N . ALA A 1 94 ? -7.586 -5.558 3.575 1.00 95.62 94 ALA A N 1
ATOM 733 C CA . ALA A 1 94 ? -7.980 -5.911 2.223 1.00 95.62 94 ALA A CA 1
ATOM 734 C C . ALA A 1 94 ? -9.364 -6.579 2.200 1.00 95.62 94 ALA A C 1
ATOM 736 O O . ALA A 1 94 ? -9.787 -7.222 3.162 1.00 95.62 94 ALA A O 1
ATOM 737 N N . GLY A 1 95 ? -10.065 -6.438 1.075 1.00 93.94 95 GLY A N 1
ATOM 738 C CA . GLY A 1 95 ? -11.325 -7.129 0.833 1.00 93.94 95 GLY A CA 1
ATOM 739 C C . GLY A 1 95 ? -11.151 -8.647 0.668 1.00 93.94 95 GLY A C 1
ATOM 740 O O . GLY A 1 95 ? -10.027 -9.152 0.613 1.00 93.94 95 GLY A O 1
ATOM 741 N N . PRO A 1 96 ? -12.259 -9.397 0.523 1.00 94.50 96 PRO A N 1
ATOM 742 C CA . PRO A 1 96 ? -12.225 -10.853 0.324 1.00 94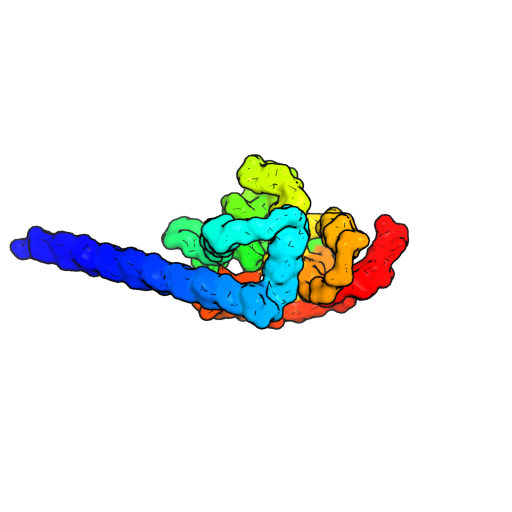.50 96 PRO A CA 1
ATOM 743 C C . PRO A 1 96 ? -11.451 -11.297 -0.925 1.00 94.50 96 PRO A C 1
ATOM 745 O O . PRO A 1 96 ? -10.968 -12.423 -1.012 1.00 94.50 96 PRO A O 1
ATOM 748 N N . ASP A 1 97 ? -11.320 -10.404 -1.902 1.00 94.25 97 ASP A N 1
ATOM 749 C CA . ASP A 1 97 ? -10.522 -10.595 -3.104 1.00 94.25 97 ASP A CA 1
ATOM 750 C C . ASP A 1 97 ? -9.028 -10.310 -2.887 1.00 94.25 97 ASP A C 1
ATOM 752 O O . ASP A 1 97 ? -8.277 -10.303 -3.854 1.00 94.25 97 ASP A O 1
ATOM 756 N N . GLY A 1 98 ? -8.567 -10.083 -1.654 1.00 94.50 98 GLY A N 1
ATOM 757 C CA . GLY A 1 98 ? -7.162 -9.812 -1.334 1.00 94.50 98 GLY A CA 1
ATOM 758 C C . GLY A 1 98 ? -6.678 -8.423 -1.757 1.00 94.50 98 GLY A C 1
ATOM 759 O O . GLY A 1 98 ? -5.480 -8.155 -1.718 1.00 94.50 98 GLY A O 1
ATOM 760 N N . MET A 1 99 ? -7.592 -7.536 -2.158 1.00 94.44 99 MET A N 1
ATOM 761 C CA . MET A 1 99 ? -7.275 -6.205 -2.669 1.00 94.44 99 MET A CA 1
ATOM 762 C C . MET A 1 99 ? -7.736 -5.112 -1.709 1.00 94.44 99 MET A C 1
ATOM 764 O O . MET A 1 99 ? -8.836 -5.172 -1.155 1.00 94.44 99 MET A O 1
ATOM 768 N N . MET A 1 100 ? -6.929 -4.064 -1.554 1.00 95.38 100 MET A N 1
ATOM 769 C CA . MET A 1 100 ? -7.380 -2.839 -0.899 1.00 95.38 100 MET A CA 1
ATOM 770 C C . MET A 1 100 ? -8.432 -2.138 -1.761 1.00 95.38 100 MET A C 1
ATOM 772 O O . MET A 1 100 ? -8.389 -2.181 -2.992 1.00 95.38 100 MET A O 1
ATOM 776 N N . LYS A 1 101 ? -9.382 -1.474 -1.102 1.00 93.94 101 LYS A N 1
ATOM 777 C CA . LYS A 1 101 ? -10.436 -0.683 -1.744 1.00 93.94 101 LYS A CA 1
ATOM 778 C C . LYS A 1 101 ? -10.283 0.787 -1.387 1.00 93.94 101 LYS A C 1
ATOM 780 O O . LYS A 1 101 ? -9.753 1.120 -0.330 1.00 93.94 101 LYS A O 1
ATOM 785 N N . GLY A 1 102 ? -10.798 1.645 -2.260 1.00 92.44 102 GLY A N 1
ATOM 786 C CA . GLY A 1 102 ? -10.809 3.084 -2.050 1.00 92.44 102 GLY A CA 1
ATOM 787 C C . GLY A 1 102 ? -9.576 3.809 -2.585 1.00 92.44 102 GLY A C 1
ATOM 788 O O . GLY A 1 102 ? -8.811 3.287 -3.400 1.00 92.44 102 GLY A O 1
ATOM 789 N N . CYS A 1 103 ? -9.414 5.040 -2.117 1.00 91.38 103 CYS A N 1
ATOM 790 C CA . CYS A 1 103 ? -8.347 5.945 -2.491 1.00 91.38 103 CYS A CA 1
ATOM 791 C C . CYS A 1 103 ? -7.521 6.289 -1.247 1.00 91.38 103 CYS A C 1
ATOM 793 O O . CYS A 1 103 ? -8.031 6.962 -0.346 1.00 91.38 103 CYS A O 1
ATOM 795 N N . PRO A 1 104 ? -6.246 5.870 -1.189 1.00 88.69 104 PRO A N 1
ATOM 796 C CA . PRO A 1 104 ? -5.408 6.119 -0.025 1.00 88.69 104 PRO A CA 1
ATOM 797 C C . PRO A 1 104 ? -4.959 7.583 0.098 1.00 88.69 104 PRO A C 1
ATOM 799 O O . PRO A 1 104 ? -4.585 7.990 1.190 1.00 88.69 104 PRO A O 1
ATOM 802 N N . TRP A 1 105 ? -5.047 8.389 -0.971 1.00 85.50 105 TRP A N 1
ATOM 803 C CA . TRP A 1 105 ? -4.783 9.837 -0.909 1.00 85.50 105 TRP A CA 1
ATOM 804 C C . TRP A 1 105 ? -5.904 10.614 -0.235 1.00 85.50 105 TRP A C 1
ATOM 806 O O . TRP A 1 105 ? -5.660 11.521 0.551 1.00 85.50 105 TRP A O 1
ATOM 816 N N . CYS A 1 106 ? -7.143 10.271 -0.573 1.00 87.12 106 CYS A N 1
ATOM 817 C CA . CYS A 1 106 ? -8.319 10.931 -0.021 1.00 87.12 106 CYS A CA 1
ATOM 818 C C . CYS A 1 106 ? -8.828 10.251 1.255 1.00 87.12 106 CYS A C 1
ATOM 820 O O . CYS A 1 106 ? -9.830 10.704 1.799 1.00 87.12 106 CYS A O 1
ATOM 822 N N . ASP A 1 107 ? -8.180 9.162 1.691 1.00 90.69 107 ASP A N 1
ATOM 823 C CA . ASP A 1 107 ? -8.577 8.342 2.840 1.00 90.69 107 ASP A CA 1
ATOM 824 C C . ASP A 1 107 ? -10.079 8.011 2.810 1.00 90.69 107 ASP A C 1
ATOM 826 O O . ASP A 1 107 ? -10.832 8.299 3.734 1.00 90.69 107 ASP A O 1
ATOM 830 N N . THR A 1 108 ? -10.546 7.468 1.683 1.00 91.31 108 THR A N 1
ATOM 831 C CA . THR A 1 108 ? -11.974 7.224 1.436 1.00 91.31 108 THR A CA 1
ATOM 832 C C . THR A 1 108 ? -12.201 5.940 0.657 1.00 91.31 108 THR A C 1
ATOM 834 O O . THR A 1 108 ? -11.367 5.537 -0.149 1.00 91.31 108 THR A O 1
ATOM 837 N N . LEU A 1 109 ? -13.369 5.327 0.844 1.00 92.75 109 LEU A N 1
ATOM 838 C CA . LEU A 1 109 ? -13.843 4.208 0.026 1.00 92.75 109 LEU A CA 1
ATOM 839 C C . LEU A 1 109 ? -14.743 4.655 -1.141 1.00 92.75 109 LEU A C 1
ATOM 841 O O . LEU A 1 109 ? -15.166 3.817 -1.930 1.00 92.75 109 LEU A O 1
ATOM 845 N N . GLY A 1 110 ? -15.042 5.956 -1.264 1.00 91.88 110 GLY A N 1
ATOM 846 C CA . GLY A 1 110 ? -15.996 6.481 -2.250 1.00 91.88 110 GLY A CA 1
ATOM 847 C C . GLY A 1 110 ? -15.503 6.493 -3.702 1.00 91.88 110 GLY A C 1
ATOM 848 O O . GLY A 1 110 ? -16.316 6.578 -4.616 1.00 91.88 110 GLY A O 1
ATOM 849 N N . HIS A 1 111 ? -14.191 6.405 -3.925 1.00 90.44 111 HIS A N 1
ATOM 850 C CA . HIS A 1 111 ? -13.583 6.257 -5.249 1.00 90.44 111 HIS A CA 1
ATOM 851 C C . HIS A 1 111 ? -12.295 5.436 -5.145 1.00 90.44 111 HIS A C 1
ATOM 853 O O . HIS A 1 111 ? -11.673 5.401 -4.083 1.00 90.44 111 HIS A O 1
ATOM 859 N N . SER A 1 112 ? -11.890 4.776 -6.230 1.00 89.44 112 SER A N 1
ATOM 860 C CA . SER A 1 112 ? -10.592 4.099 -6.303 1.00 89.44 112 SER A CA 1
ATOM 861 C C . SER A 1 112 ? -9.463 5.094 -6.570 1.00 89.44 112 SER A C 1
ATOM 863 O O . SER A 1 112 ? -9.697 6.192 -7.072 1.00 89.44 112 SER A O 1
ATOM 865 N N . PHE A 1 113 ? -8.223 4.699 -6.287 1.00 85.38 113 PHE A N 1
ATOM 866 C CA . PHE A 1 113 ? -7.051 5.506 -6.630 1.00 85.38 113 PHE A CA 1
ATOM 867 C C . PHE A 1 113 ? -7.021 5.946 -8.107 1.00 85.38 113 PHE A C 1
ATOM 869 O O . PHE A 1 113 ? -6.802 7.124 -8.382 1.00 85.38 113 PHE A O 1
ATOM 876 N N . ASP A 1 114 ? -7.332 5.042 -9.041 1.00 82.19 114 ASP A N 1
ATOM 877 C CA . ASP A 1 114 ? -7.309 5.334 -10.484 1.00 82.19 114 ASP A CA 1
ATOM 878 C C . ASP A 1 114 ? -8.366 6.367 -10.919 1.00 82.19 114 ASP A C 1
ATOM 880 O O . ASP A 1 114 ? -8.278 6.940 -12.003 1.00 82.19 114 ASP A O 1
ATOM 884 N N . GLN A 1 115 ? -9.370 6.607 -10.072 1.00 85.75 115 GLN A N 1
ATOM 885 C CA . GLN A 1 115 ? -10.451 7.569 -10.285 1.00 85.75 115 GLN A CA 1
ATOM 886 C C . GLN A 1 115 ? -10.304 8.812 -9.397 1.00 85.75 115 GLN A C 1
ATOM 888 O O . GLN A 1 115 ? -11.247 9.594 -9.271 1.00 85.75 115 GLN A O 1
ATOM 893 N N . CYS A 1 116 ? -9.152 9.000 -8.749 1.00 86.38 116 CYS A N 1
ATOM 894 C CA . CYS A 1 116 ? -8.949 10.110 -7.830 1.00 86.38 116 CYS A CA 1
ATOM 895 C C . CYS A 1 116 ? -8.797 11.448 -8.579 1.00 86.38 116 CYS A C 1
ATOM 897 O O . CYS A 1 116 ? -7.848 11.619 -9.348 1.00 86.38 116 CYS A O 1
ATOM 899 N N . PRO A 1 117 ? -9.662 12.447 -8.309 1.00 81.81 117 PRO A N 1
ATOM 900 C CA . PRO A 1 117 ? -9.553 13.765 -8.939 1.00 81.81 117 PRO A CA 1
ATOM 901 C C . PRO A 1 117 ? -8.277 14.519 -8.543 1.00 81.81 117 PRO A C 1
ATOM 903 O O . PRO A 1 117 ? -7.796 15.368 -9.289 1.00 81.81 117 PRO A O 1
ATOM 906 N N . SER A 1 118 ? -7.733 14.222 -7.359 1.00 74.31 118 SER A N 1
ATOM 907 C CA . SER A 1 118 ? -6.630 14.971 -6.749 1.00 74.31 118 SER A CA 1
ATOM 908 C C . SER A 1 118 ? -5.240 14.485 -7.160 1.00 74.31 118 SER A C 1
ATOM 910 O O . SER A 1 118 ? -4.277 15.226 -6.994 1.00 74.31 118 SER A O 1
ATOM 912 N N . THR A 1 119 ? -5.102 13.264 -7.683 1.00 66.88 119 THR A N 1
ATOM 913 C CA . THR A 1 119 ? -3.785 12.668 -7.971 1.00 66.88 119 THR A CA 1
ATOM 914 C C . THR A 1 119 ? -3.427 12.674 -9.449 1.00 66.88 119 THR A C 1
ATOM 916 O O . THR A 1 119 ? -2.363 12.171 -9.780 1.00 66.88 119 THR A O 1
ATOM 919 N N . ASN A 1 120 ? -4.296 13.182 -10.335 1.00 62.81 120 ASN A N 1
ATOM 920 C CA . ASN A 1 120 ? -4.179 13.154 -11.807 1.00 62.81 120 ASN A CA 1
ATOM 921 C C . ASN A 1 120 ? -3.738 11.809 -12.437 1.00 62.81 120 ASN A C 1
ATOM 923 O O . ASN A 1 120 ? -3.407 11.764 -13.618 1.00 62.81 120 ASN A O 1
ATOM 927 N N . ASN A 1 121 ? -3.755 10.729 -11.651 1.00 67.00 121 ASN A N 1
ATOM 928 C CA . ASN A 1 121 ? -3.332 9.371 -11.963 1.00 67.00 121 ASN A CA 1
ATOM 929 C C . ASN A 1 121 ? -2.030 9.216 -12.781 1.00 67.00 121 ASN A C 1
ATOM 931 O O . ASN A 1 121 ? -1.896 8.280 -13.568 1.00 67.00 121 ASN A O 1
ATOM 935 N N . ASN A 1 122 ? -1.069 10.132 -12.634 1.00 73.94 122 ASN A N 1
ATOM 936 C CA . ASN A 1 122 ? 0.178 10.056 -13.394 1.00 73.94 122 ASN A CA 1
ATOM 937 C C . ASN A 1 122 ? 1.082 8.888 -12.937 1.00 73.94 122 ASN A C 1
ATOM 939 O O . ASN A 1 122 ? 0.960 8.375 -11.821 1.00 73.94 122 ASN A O 1
ATOM 943 N N . THR A 1 123 ? 2.038 8.503 -13.791 1.00 73.31 123 THR A N 1
ATOM 944 C CA . THR A 1 123 ? 3.021 7.432 -13.527 1.00 73.31 123 THR A CA 1
ATOM 945 C C . THR A 1 123 ? 3.771 7.626 -12.208 1.00 73.31 123 THR A C 1
ATOM 947 O O . THR A 1 123 ? 4.082 6.661 -11.518 1.00 73.31 123 THR A O 1
ATOM 950 N N . PHE A 1 124 ? 4.025 8.873 -11.816 1.00 73.06 124 PHE A N 1
ATOM 951 C CA . PHE A 1 124 ? 4.711 9.185 -10.568 1.00 73.06 124 PHE A CA 1
ATOM 952 C C . PHE A 1 124 ? 3.889 8.789 -9.332 1.00 73.06 124 PHE A C 1
ATOM 954 O O . PHE A 1 124 ? 4.387 8.094 -8.448 1.00 73.06 124 PHE A O 1
ATOM 961 N N . ASN A 1 125 ? 2.614 9.172 -9.278 1.00 76.38 125 ASN A N 1
ATOM 962 C CA . ASN A 1 125 ? 1.723 8.819 -8.175 1.00 76.38 125 ASN A CA 1
ATOM 963 C C . ASN A 1 125 ? 1.441 7.313 -8.156 1.00 76.38 125 ASN A C 1
ATOM 965 O O . ASN A 1 125 ? 1.375 6.709 -7.090 1.00 76.38 125 ASN A O 1
ATOM 969 N N . GLN A 1 126 ? 1.347 6.694 -9.331 1.00 79.56 126 GLN A N 1
ATOM 970 C CA . GLN A 1 126 ? 1.266 5.243 -9.488 1.00 79.56 126 GLN A CA 1
ATOM 971 C C . GLN A 1 126 ? 2.472 4.537 -8.850 1.00 79.56 126 GLN A C 1
ATOM 973 O O . GLN A 1 126 ? 2.299 3.710 -7.956 1.00 79.56 126 GLN A O 1
ATOM 978 N N . LEU A 1 127 ? 3.699 4.916 -9.222 1.00 77.00 127 LEU A N 1
ATOM 979 C CA . LEU A 1 127 ? 4.916 4.382 -8.602 1.00 77.00 127 LEU A CA 1
ATOM 980 C C . LEU A 1 127 ? 4.945 4.637 -7.096 1.00 77.00 127 LEU A C 1
ATOM 982 O O . LEU A 1 127 ? 5.302 3.747 -6.330 1.00 77.00 127 LEU A O 1
ATOM 986 N N . PHE A 1 128 ? 4.537 5.824 -6.648 1.00 76.69 128 PHE A N 1
ATOM 987 C CA . PHE A 1 128 ? 4.471 6.124 -5.222 1.00 76.69 128 PHE A CA 1
ATOM 988 C C . PHE A 1 128 ? 3.565 5.188 -4.455 1.00 76.69 128 PHE A C 1
ATOM 990 O O . PHE A 1 128 ? 3.972 4.674 -3.413 1.00 76.69 128 PHE A O 1
ATOM 997 N N . LEU A 1 129 ? 2.376 4.919 -4.978 1.00 82.88 129 LEU A N 1
ATOM 998 C CA . LEU A 1 129 ? 1.477 3.963 -4.361 1.00 82.88 129 LEU A CA 1
ATOM 999 C C . LEU A 1 129 ? 2.127 2.582 -4.258 1.00 82.88 129 LEU A C 1
ATOM 1001 O O . LEU A 1 129 ? 2.095 1.974 -3.192 1.00 82.88 129 LEU A O 1
ATOM 1005 N N . VAL A 1 130 ? 2.763 2.110 -5.332 1.00 84.44 130 VAL A N 1
ATOM 1006 C CA . VAL A 1 130 ? 3.459 0.814 -5.348 1.00 84.44 130 VAL A CA 1
ATOM 1007 C C . VAL A 1 130 ? 4.537 0.756 -4.275 1.00 84.44 130 VAL A C 1
ATOM 1009 O O . VAL A 1 130 ? 4.575 -0.184 -3.481 1.00 84.44 130 VAL A O 1
ATOM 1012 N N . MET A 1 131 ? 5.390 1.777 -4.212 1.00 79.19 131 MET A N 1
ATOM 1013 C CA . MET A 1 131 ? 6.524 1.788 -3.294 1.00 79.19 131 MET A CA 1
ATOM 1014 C C . MET A 1 131 ? 6.096 1.933 -1.833 1.00 79.19 131 MET A C 1
ATOM 1016 O O . MET A 1 131 ? 6.675 1.272 -0.968 1.00 79.19 131 MET A O 1
ATOM 1020 N N . SER A 1 132 ? 5.070 2.743 -1.561 1.00 79.62 132 SER A N 1
ATOM 1021 C CA . SER A 1 132 ? 4.482 2.901 -0.226 1.00 79.62 132 SER A CA 1
ATOM 1022 C C . SER A 1 132 ? 3.734 1.660 0.239 1.00 79.62 132 SER A C 1
ATOM 1024 O O . SER A 1 132 ? 3.551 1.482 1.436 1.00 79.62 132 SER A O 1
ATOM 1026 N N . ARG A 1 133 ? 3.330 0.773 -0.677 1.00 89.00 133 ARG A N 1
ATOM 1027 C CA . ARG A 1 133 ? 2.616 -0.480 -0.384 1.00 89.00 133 ARG A CA 1
ATOM 1028 C C . ARG A 1 133 ? 3.517 -1.717 -0.393 1.00 89.00 133 ARG A C 1
ATOM 1030 O O . ARG A 1 133 ? 3.028 -2.835 -0.506 1.00 89.00 133 ARG A O 1
ATOM 1037 N N . ALA A 1 134 ? 4.820 -1.523 -0.228 1.00 86.56 134 ALA A N 1
ATOM 1038 C CA . ALA A 1 134 ? 5.799 -2.589 -0.057 1.00 86.56 134 ALA A CA 1
ATOM 1039 C C . ALA A 1 134 ? 5.391 -3.613 1.012 1.00 86.56 134 ALA A C 1
ATOM 1041 O O . ALA A 1 134 ? 5.086 -3.218 2.137 1.00 86.56 134 ALA A O 1
ATOM 1042 N N . ASN A 1 135 ? 5.411 -4.908 0.673 1.00 92.38 135 ASN A N 1
ATOM 1043 C CA . ASN A 1 135 ? 4.994 -6.007 1.554 1.00 92.38 135 ASN A CA 1
ATOM 1044 C C . ASN A 1 135 ? 3.604 -5.794 2.184 1.00 92.38 135 ASN A C 1
ATOM 1046 O O . ASN A 1 135 ? 3.362 -6.188 3.322 1.00 92.38 135 ASN A O 1
ATOM 1050 N N . MET A 1 136 ? 2.693 -5.134 1.470 1.00 94.38 136 MET A N 1
ATOM 1051 C CA . MET A 1 136 ? 1.321 -4.889 1.910 1.00 94.38 136 MET A CA 1
ATOM 1052 C C . MET A 1 136 ? 0.327 -5.224 0.794 1.00 94.38 136 MET A C 1
ATOM 1054 O O . MET A 1 136 ? 0.716 -5.259 -0.376 1.00 94.38 136 MET A O 1
ATOM 1058 N N . PRO A 1 137 ? -0.970 -5.424 1.103 1.00 95.19 137 PRO A N 1
ATOM 1059 C CA . PRO A 1 137 ? -1.977 -5.632 0.069 1.00 95.19 137 PRO A CA 1
ATOM 1060 C C . PRO A 1 137 ? -2.038 -4.451 -0.912 1.00 95.19 137 PRO A C 1
ATOM 1062 O O . PRO A 1 137 ? -1.981 -3.284 -0.505 1.00 95.19 137 PRO A O 1
ATOM 1065 N N . SER A 1 138 ? -2.176 -4.737 -2.203 1.00 93.25 138 SER A N 1
ATOM 1066 C CA . SER A 1 138 ? -2.216 -3.712 -3.250 1.00 93.25 138 SER A CA 1
ATOM 1067 C C . SER A 1 138 ? -3.592 -3.037 -3.362 1.00 93.25 138 SER A C 1
ATOM 1069 O O . SER A 1 138 ? -4.619 -3.665 -3.117 1.00 93.25 138 SER A O 1
ATOM 1071 N N . PHE A 1 139 ? -3.625 -1.767 -3.781 1.00 91.62 139 PHE A N 1
ATOM 1072 C CA . PHE A 1 139 ? -4.850 -1.047 -4.189 1.00 91.62 139 PHE A CA 1
ATOM 1073 C C . PHE A 1 139 ? -5.227 -1.276 -5.655 1.00 91.62 139 PHE A C 1
ATOM 1075 O O . PHE A 1 139 ? -6.344 -0.973 -6.063 1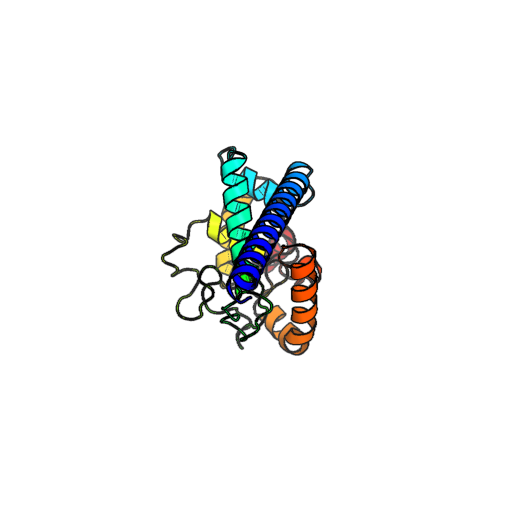.00 91.62 139 PHE A O 1
ATOM 1082 N N . GLN A 1 140 ? -4.301 -1.810 -6.447 1.00 81.56 140 GLN A N 1
ATOM 1083 C CA . GLN A 1 140 ? -4.462 -2.021 -7.880 1.00 81.56 140 GLN A CA 1
ATOM 1084 C C . GLN A 1 140 ? -4.172 -3.467 -8.231 1.00 81.56 140 GLN A C 1
ATOM 1086 O O . GLN A 1 140 ? -3.269 -4.073 -7.648 1.00 81.56 140 GLN A O 1
ATOM 1091 N N . ALA A 1 141 ? -4.905 -4.017 -9.197 1.00 79.69 141 ALA A N 1
ATOM 1092 C CA . ALA A 1 141 ? -4.641 -5.368 -9.680 1.00 79.69 141 ALA A CA 1
ATOM 1093 C C . ALA A 1 141 ? -3.153 -5.529 -10.026 1.00 79.69 141 ALA A C 1
ATOM 1095 O O . ALA A 1 141 ? -2.557 -4.616 -10.602 1.00 79.69 141 ALA A O 1
ATOM 1096 N N . THR A 1 142 ? -2.565 -6.678 -9.677 1.00 75.69 142 THR A N 1
ATOM 1097 C CA . THR A 1 142 ? -1.109 -6.865 -9.733 1.00 75.69 142 THR A CA 1
ATOM 1098 C C . THR A 1 142 ? -0.510 -6.508 -11.088 1.00 75.69 142 THR A C 1
ATOM 1100 O O . THR A 1 142 ? 0.463 -5.764 -11.157 1.00 75.69 142 THR A O 1
ATOM 1103 N N . GLN A 1 143 ? -1.163 -6.925 -12.171 1.00 74.62 143 GLN A N 1
ATOM 1104 C CA . GLN A 1 143 ? -0.715 -6.618 -13.526 1.00 74.62 143 GLN A CA 1
ATOM 1105 C C . GLN A 1 143 ? -0.627 -5.109 -13.810 1.00 74.62 143 GLN A C 1
ATOM 1107 O O . GLN A 1 143 ? 0.293 -4.663 -14.492 1.00 74.62 143 GLN A O 1
ATOM 1112 N N . SER A 1 144 ? -1.565 -4.316 -13.282 1.00 82.12 144 SER A N 1
ATOM 1113 C CA . SER A 1 144 ? -1.623 -2.874 -13.535 1.00 82.12 144 SER A CA 1
ATOM 1114 C C . SER A 1 144 ? -0.377 -2.180 -13.003 1.00 82.12 144 SER A C 1
ATOM 1116 O O . SER A 1 144 ? 0.273 -1.432 -13.728 1.00 82.12 144 SER A O 1
ATOM 1118 N N . TRP A 1 145 ? -0.003 -2.466 -11.755 1.00 84.94 145 TRP A N 1
ATOM 1119 C CA . TRP A 1 145 ? 1.161 -1.823 -11.169 1.00 84.94 145 TRP A CA 1
ATOM 1120 C C . TRP A 1 145 ? 2.482 -2.433 -11.645 1.00 84.94 145 TRP A C 1
ATOM 1122 O O . TRP A 1 145 ? 3.465 -1.705 -11.776 1.00 84.94 145 TRP A O 1
ATOM 1132 N N . VAL A 1 146 ? 2.518 -3.731 -11.973 1.00 86.44 146 VAL A N 1
ATOM 1133 C CA . VAL A 1 146 ? 3.694 -4.362 -12.598 1.00 86.44 146 VAL A CA 1
ATOM 1134 C C . VAL A 1 146 ? 4.013 -3.687 -13.930 1.00 86.44 146 VAL A C 1
ATOM 1136 O O . VAL A 1 146 ? 5.180 -3.420 -14.206 1.00 86.44 146 VAL A O 1
ATOM 1139 N N . ASN A 1 147 ? 2.999 -3.350 -14.733 1.00 84.44 147 ASN A N 1
ATOM 1140 C CA . ASN A 1 147 ? 3.192 -2.607 -15.978 1.00 84.44 147 ASN A CA 1
ATOM 1141 C C . ASN A 1 147 ? 3.782 -1.210 -15.727 1.00 84.44 147 ASN A C 1
ATOM 1143 O O . ASN A 1 147 ? 4.710 -0.820 -16.435 1.00 84.44 147 ASN A O 1
ATOM 1147 N N . THR A 1 148 ? 3.306 -0.494 -14.701 1.00 80.00 148 THR A N 1
ATOM 1148 C CA . THR A 1 148 ? 3.882 0.795 -14.282 1.00 80.00 148 THR A CA 1
ATOM 1149 C C . THR A 1 148 ? 5.359 0.649 -13.926 1.00 80.00 148 THR A C 1
ATOM 1151 O O . THR A 1 148 ? 6.184 1.401 -14.433 1.00 80.00 148 THR A O 1
ATOM 1154 N N . VAL A 1 149 ? 5.719 -0.333 -13.093 1.00 81.56 149 VAL A N 1
ATOM 1155 C CA . VAL A 1 149 ? 7.120 -0.565 -12.707 1.00 81.56 149 VAL A CA 1
ATOM 1156 C C . VAL A 1 149 ? 7.955 -0.951 -13.928 1.00 81.56 149 VAL A C 1
ATOM 1158 O O . VAL A 1 149 ? 9.024 -0.389 -14.132 1.00 81.56 149 VAL A O 1
ATOM 1161 N N . ARG A 1 150 ? 7.457 -1.847 -14.789 1.00 82.44 150 ARG A N 1
ATOM 1162 C CA . ARG A 1 150 ? 8.160 -2.287 -16.004 1.00 82.44 150 ARG A CA 1
ATOM 1163 C C . ARG A 1 150 ? 8.520 -1.121 -16.914 1.00 82.44 150 ARG A C 1
ATOM 1165 O O . ARG A 1 150 ? 9.645 -1.072 -17.399 1.00 82.44 150 ARG A O 1
ATOM 1172 N N . ALA A 1 151 ? 7.579 -0.200 -17.124 1.00 76.50 151 ALA A N 1
ATOM 1173 C CA . ALA A 1 151 ? 7.794 0.976 -17.958 1.00 76.50 151 ALA A CA 1
ATOM 1174 C C . ALA A 1 151 ? 8.943 1.856 -17.446 1.00 76.50 151 ALA A C 1
ATOM 1176 O O . ALA A 1 151 ? 9.596 2.506 -18.244 1.00 76.50 151 ALA A O 1
ATOM 1177 N N . VAL A 1 152 ? 9.208 1.846 -16.139 1.00 69.81 152 VAL A N 1
ATOM 1178 C CA . VAL A 1 152 ? 10.182 2.740 -15.496 1.00 69.81 152 VAL A CA 1
ATOM 1179 C C . VAL A 1 152 ? 11.513 2.013 -15.251 1.00 69.81 152 VAL A C 1
ATOM 1181 O O . VAL A 1 152 ? 12.573 2.628 -15.234 1.00 69.81 152 VAL A O 1
ATOM 1184 N N . VAL A 1 153 ? 11.497 0.686 -15.085 1.00 70.38 153 VAL A N 1
ATOM 1185 C CA . VAL A 1 153 ? 12.708 -0.155 -14.998 1.00 70.38 153 VAL A CA 1
ATOM 1186 C C . VAL A 1 153 ? 13.346 -0.384 -16.374 1.00 70.38 153 VAL A C 1
ATOM 1188 O O . VAL A 1 153 ? 14.549 -0.608 -16.455 1.00 70.38 153 VAL A O 1
ATOM 1191 N N . ALA A 1 154 ? 12.583 -0.295 -17.470 1.00 64.38 154 ALA A N 1
ATOM 1192 C CA . ALA A 1 154 ? 13.126 -0.400 -18.829 1.00 64.38 154 ALA A CA 1
ATOM 1193 C C . ALA A 1 154 ? 14.245 0.624 -19.121 1.00 64.38 154 ALA A C 1
ATOM 1195 O O . ALA A 1 154 ? 15.112 0.350 -19.950 1.00 64.38 154 ALA A O 1
ATOM 1196 N N . ASP A 1 155 ? 14.266 1.744 -18.393 1.00 54.91 155 ASP A N 1
ATOM 1197 C CA . ASP A 1 155 ? 15.191 2.856 -18.612 1.00 54.91 155 ASP A CA 1
ATOM 1198 C C . ASP A 1 155 ? 16.455 2.819 -17.718 1.00 54.91 155 ASP A C 1
ATOM 1200 O O . ASP A 1 155 ? 17.329 3.677 -17.854 1.00 54.91 155 ASP A O 1
ATOM 1204 N N . GLY A 1 156 ? 16.621 1.831 -16.821 1.00 51.94 156 GLY A N 1
ATOM 1205 C CA . GLY A 1 156 ? 17.828 1.719 -15.985 1.00 51.94 156 GLY A CA 1
ATOM 1206 C C . GLY A 1 156 ? 17.841 0.558 -14.977 1.00 51.94 156 GLY A C 1
ATOM 1207 O O . GLY A 1 156 ? 16.793 0.001 -14.648 1.00 51.94 156 GLY A O 1
ATOM 1208 N N . PRO A 1 157 ? 19.024 0.168 -14.452 1.00 49.16 157 PRO A N 1
ATOM 1209 C CA . PRO A 1 157 ? 19.130 -0.924 -13.488 1.00 49.16 157 PRO A CA 1
ATOM 1210 C C . PRO A 1 157 ? 18.388 -0.565 -12.202 1.00 49.16 157 PRO A C 1
ATOM 1212 O O . PRO A 1 157 ? 18.602 0.499 -11.618 1.00 49.16 157 PRO A O 1
ATOM 1215 N N . CYS A 1 158 ? 17.517 -1.466 -11.759 1.00 55.78 158 CYS A N 1
ATOM 1216 C CA . CYS A 1 158 ? 16.629 -1.196 -10.649 1.00 55.78 158 CYS A CA 1
ATOM 1217 C C . CYS A 1 158 ? 16.641 -2.335 -9.628 1.00 55.78 158 CYS A C 1
ATOM 1219 O O . CYS A 1 158 ? 15.960 -3.342 -9.795 1.00 55.78 158 CYS A O 1
ATOM 1221 N N . ASP A 1 159 ? 17.378 -2.139 -8.531 1.00 63.16 159 ASP A N 1
ATOM 1222 C CA . ASP A 1 159 ? 17.370 -3.015 -7.347 1.00 63.16 159 ASP A CA 1
ATOM 1223 C C . ASP A 1 159 ? 16.104 -2.790 -6.489 1.00 63.16 159 ASP A C 1
ATOM 1225 O O . ASP A 1 159 ? 16.175 -2.633 -5.261 1.00 63.16 159 ASP A O 1
ATOM 1229 N N . LEU A 1 160 ? 14.927 -2.684 -7.113 1.00 69.62 160 LEU A N 1
ATOM 1230 C CA . LEU A 1 160 ? 13.683 -2.558 -6.359 1.00 69.62 160 LEU A CA 1
ATOM 1231 C C . LEU A 1 160 ? 13.312 -3.908 -5.760 1.00 69.62 160 LEU A C 1
ATOM 1233 O O . LEU A 1 160 ? 13.282 -4.944 -6.420 1.00 69.62 160 LEU A O 1
ATOM 1237 N N . THR A 1 161 ? 13.017 -3.856 -4.471 1.00 76.12 161 THR A N 1
ATOM 1238 C CA . THR A 1 161 ? 12.621 -4.995 -3.653 1.00 76.12 161 THR A CA 1
ATOM 1239 C C . THR A 1 161 ? 11.428 -4.604 -2.796 1.00 76.12 161 THR A C 1
ATOM 1241 O O . THR A 1 161 ? 11.141 -3.411 -2.598 1.00 76.12 161 THR A O 1
ATOM 1244 N N . ASN A 1 162 ? 10.751 -5.620 -2.264 1.00 79.31 162 ASN A N 1
ATOM 1245 C CA . ASN A 1 162 ? 9.588 -5.486 -1.396 1.00 79.31 162 ASN A CA 1
ATOM 1246 C C . ASN A 1 162 ? 8.467 -4.730 -2.122 1.00 79.31 162 ASN A C 1
ATOM 1248 O O . ASN A 1 162 ? 8.191 -3.570 -1.803 1.00 79.31 162 ASN A O 1
ATOM 1252 N N . PHE A 1 163 ? 7.870 -5.357 -3.139 1.00 88.69 163 PHE A N 1
ATOM 1253 C CA . PHE A 1 163 ? 6.693 -4.833 -3.834 1.00 88.69 163 PHE A CA 1
ATOM 1254 C C . PHE A 1 163 ? 5.402 -5.192 -3.077 1.00 88.69 163 PHE A C 1
ATOM 1256 O O . PHE A 1 163 ? 5.449 -5.946 -2.097 1.00 88.69 163 PHE A O 1
ATOM 1263 N N . PRO A 1 164 ? 4.240 -4.644 -3.477 1.00 92.81 164 PRO A N 1
ATOM 1264 C CA . PRO A 1 164 ? 2.967 -5.057 -2.910 1.00 92.81 164 PRO A CA 1
ATOM 1265 C C . PRO A 1 164 ? 2.726 -6.558 -3.065 1.00 92.81 164 PRO A C 1
ATOM 1267 O O . PRO A 1 164 ? 3.147 -7.187 -4.041 1.00 92.81 164 PRO A O 1
ATOM 1270 N N . TRP A 1 165 ? 2.009 -7.123 -2.100 1.00 94.56 165 TRP A N 1
ATOM 1271 C CA . TRP A 1 165 ? 1.555 -8.504 -2.157 1.00 94.56 165 TRP A CA 1
ATOM 1272 C C . TRP A 1 165 ? 0.634 -8.729 -3.353 1.00 94.56 165 TRP A C 1
ATOM 1274 O O . TRP A 1 165 ? -0.154 -7.859 -3.746 1.00 94.56 165 TRP A O 1
ATOM 1284 N N . THR A 1 166 ? 0.685 -9.942 -3.885 1.00 93.50 166 THR A N 1
ATOM 1285 C CA . THR A 1 166 ? -0.373 -10.473 -4.733 1.00 93.50 166 THR A CA 1
ATOM 1286 C C . THR A 1 166 ? -1.683 -10.593 -3.952 1.00 93.50 166 THR A C 1
ATOM 1288 O O . THR A 1 166 ? -1.703 -10.718 -2.724 1.00 93.50 166 THR A O 1
ATOM 1291 N N . SER A 1 167 ? -2.798 -10.587 -4.684 1.00 93.44 167 SER A N 1
ATOM 1292 C CA . SER A 1 167 ? -4.132 -10.844 -4.126 1.00 93.44 167 SER A CA 1
ATOM 1293 C C . SER A 1 167 ? -4.176 -12.164 -3.344 1.00 93.44 167 SER A C 1
ATOM 1295 O O . SER A 1 167 ? -4.735 -12.219 -2.249 1.00 93.44 167 SER A O 1
ATOM 1297 N N . ASP A 1 168 ? -3.553 -13.223 -3.863 1.00 94.62 168 ASP A N 1
ATOM 1298 C CA . ASP A 1 168 ? -3.593 -14.538 -3.223 1.00 94.62 168 ASP A CA 1
ATOM 1299 C C . ASP A 1 168 ? -2.756 -14.589 -1.949 1.00 94.62 168 ASP A C 1
ATOM 1301 O O . ASP A 1 168 ? -3.225 -15.102 -0.930 1.00 94.62 168 ASP A O 1
ATOM 1305 N N . PHE A 1 169 ? -1.572 -13.976 -1.947 1.00 96.12 169 PHE A N 1
ATOM 1306 C CA . PHE A 1 169 ? -0.783 -13.865 -0.725 1.00 96.12 169 PHE A CA 1
ATOM 1307 C C . PHE A 1 169 ? -1.505 -13.023 0.333 1.00 96.12 169 PHE A C 1
ATOM 1309 O O . PHE A 1 169 ? -1.573 -13.419 1.495 1.00 96.12 169 PHE A O 1
ATOM 1316 N N . ALA A 1 170 ? -2.146 -11.917 -0.056 1.00 95.94 170 ALA A N 1
ATOM 1317 C CA . ALA A 1 170 ? -2.948 -11.115 0.866 1.00 95.94 170 ALA A CA 1
ATOM 1318 C C . ALA A 1 170 ? -4.094 -11.924 1.508 1.00 95.94 170 ALA A C 1
ATOM 1320 O O . ALA A 1 170 ? -4.341 -11.783 2.707 1.00 95.94 170 ALA A O 1
ATOM 1321 N N . LYS A 1 171 ? -4.753 -12.822 0.759 1.00 96.69 171 LYS A N 1
ATOM 1322 C CA . LYS A 1 171 ? -5.770 -13.740 1.313 1.00 96.69 171 LYS A CA 1
ATOM 1323 C C . LYS A 1 171 ? -5.174 -14.721 2.321 1.00 96.69 171 LYS A C 1
ATOM 1325 O O . LYS A 1 171 ? -5.789 -14.962 3.356 1.00 96.69 171 LYS A O 1
ATOM 1330 N N . VAL A 1 172 ? -3.979 -15.256 2.056 1.00 97.31 172 VAL A N 1
ATOM 1331 C CA . VAL A 1 172 ? -3.253 -16.120 3.007 1.00 97.31 172 VAL A CA 1
ATOM 1332 C C . VAL A 1 172 ? -2.931 -15.364 4.299 1.00 97.31 172 VAL A C 1
ATOM 1334 O O . VAL A 1 172 ? -3.030 -15.932 5.385 1.00 97.31 172 VAL A O 1
ATOM 1337 N N . MET A 1 173 ? -2.601 -14.075 4.199 1.00 96.94 173 MET A N 1
ATOM 1338 C CA . MET A 1 173 ? -2.282 -13.228 5.352 1.00 96.94 173 MET A CA 1
ATOM 1339 C C . MET A 1 173 ? -3.507 -12.735 6.124 1.00 96.94 173 MET A C 1
ATOM 1341 O O . MET A 1 173 ? -3.361 -12.361 7.290 1.00 96.94 173 MET A O 1
ATOM 1345 N N . ALA A 1 174 ? -4.701 -12.769 5.524 1.00 95.69 174 ALA A N 1
ATOM 1346 C CA . ALA A 1 174 ? -5.929 -12.216 6.095 1.00 95.69 174 ALA A CA 1
ATOM 1347 C C . ALA A 1 174 ? -6.219 -12.649 7.553 1.00 95.69 174 ALA A C 1
ATOM 1349 O O . ALA A 1 174 ? -6.561 -11.786 8.366 1.00 95.69 174 ALA A O 1
ATOM 1350 N N . PRO A 1 175 ? -6.022 -13.924 7.958 1.00 96.62 175 PRO A N 1
ATOM 1351 C CA . PRO A 1 175 ? -6.220 -14.340 9.350 1.00 96.62 175 PRO A CA 1
ATOM 1352 C C . PRO A 1 175 ? -5.268 -13.666 10.351 1.00 96.62 175 PRO A C 1
ATOM 1354 O O . PRO A 1 175 ? -5.575 -13.584 11.537 1.00 96.62 175 PRO A O 1
ATOM 1357 N N . SER A 1 176 ? -4.113 -13.179 9.887 1.00 96.25 176 SER A N 1
ATOM 1358 C CA . SER A 1 176 ? -3.082 -12.527 10.706 1.00 96.25 176 SER A CA 1
ATOM 1359 C C . SER A 1 176 ? -3.115 -10.997 10.622 1.00 96.25 176 SER A C 1
ATOM 1361 O O . SER A 1 176 ? -2.300 -10.334 11.269 1.00 96.25 176 SER A O 1
ATOM 1363 N N . THR A 1 177 ? -4.043 -10.413 9.854 1.00 95.00 177 THR A N 1
ATOM 1364 C CA . THR A 1 177 ? -4.072 -8.975 9.544 1.00 95.00 177 THR A CA 1
ATOM 1365 C C . THR A 1 177 ? -4.060 -8.088 10.784 1.00 95.00 177 THR A C 1
ATOM 1367 O O . THR A 1 177 ? -3.336 -7.099 10.802 1.00 95.00 177 THR A O 1
ATOM 1370 N N . SER A 1 178 ? -4.794 -8.428 11.846 1.00 94.19 178 SER A N 1
ATOM 1371 C CA . SER A 1 178 ? -4.837 -7.606 13.067 1.00 94.19 178 SER A CA 1
ATOM 1372 C C . SER A 1 178 ? -3.478 -7.527 13.774 1.00 94.19 178 SER A C 1
ATOM 1374 O O . SER A 1 178 ? -3.052 -6.450 14.191 1.00 94.19 178 SER A O 1
ATOM 1376 N N . VAL A 1 179 ? -2.766 -8.655 13.860 1.00 95.56 179 VAL A N 1
ATOM 1377 C CA . VAL A 1 179 ? -1.428 -8.742 14.463 1.00 95.56 179 VAL A CA 1
ATOM 1378 C C . VAL A 1 179 ? -0.406 -7.999 13.607 1.00 95.56 179 VAL A C 1
ATOM 1380 O O . VAL A 1 179 ? 0.433 -7.271 14.134 1.00 95.56 179 VAL A O 1
ATOM 1383 N N . LEU A 1 180 ? -0.482 -8.160 12.286 1.00 95.12 180 LEU A N 1
ATOM 1384 C CA . LEU A 1 180 ? 0.395 -7.471 11.342 1.00 95.12 180 LEU A CA 1
ATOM 1385 C C . LEU A 1 180 ? 0.155 -5.955 11.352 1.00 95.12 180 LEU A C 1
ATOM 1387 O O . LEU A 1 180 ? 1.117 -5.192 11.412 1.00 95.12 180 LEU A O 1
ATOM 1391 N N . GLN A 1 181 ? -1.104 -5.513 11.397 1.00 95.25 181 GLN A N 1
ATOM 1392 C CA . GLN A 1 181 ? -1.455 -4.093 11.459 1.00 95.25 181 GLN A CA 1
ATOM 1393 C C . GLN A 1 181 ? -0.912 -3.437 12.729 1.00 95.25 181 GLN A C 1
ATOM 1395 O O . GLN A 1 181 ? -0.374 -2.339 12.661 1.00 95.25 181 GLN A O 1
ATOM 1400 N N . ALA A 1 182 ? -0.982 -4.112 13.880 1.00 92.50 182 ALA A N 1
ATOM 1401 C CA . ALA A 1 182 ? -0.433 -3.575 15.125 1.00 92.50 182 ALA A CA 1
ATOM 1402 C C . ALA A 1 182 ? 1.084 -3.324 15.042 1.00 92.50 182 ALA A C 1
ATOM 1404 O O . ALA A 1 182 ? 1.575 -2.337 15.594 1.00 92.50 182 ALA A O 1
ATOM 1405 N N . LYS A 1 183 ? 1.826 -4.183 14.326 1.00 90.94 183 LYS A N 1
ATOM 1406 C CA . LYS A 1 183 ? 3.259 -3.974 14.069 1.00 90.94 183 LYS A CA 1
ATOM 1407 C C . LYS A 1 183 ? 3.486 -2.748 13.187 1.00 90.94 183 LYS A C 1
ATOM 1409 O O . LYS A 1 183 ? 4.314 -1.913 13.535 1.00 90.94 183 LYS A O 1
ATOM 1414 N N . VAL A 1 184 ? 2.720 -2.612 12.101 1.00 89.06 184 VAL A N 1
ATOM 1415 C CA . VAL A 1 184 ? 2.793 -1.449 11.199 1.00 89.06 184 VAL A CA 1
ATOM 1416 C C . VAL A 1 184 ? 2.488 -0.155 11.946 1.00 89.06 184 VAL A C 1
ATOM 1418 O O . VAL A 1 184 ? 3.270 0.784 11.849 1.00 89.06 184 VAL A O 1
ATOM 1421 N N . ASP A 1 185 ? 1.411 -0.117 12.733 1.00 88.69 185 ASP A N 1
ATOM 1422 C CA . ASP A 1 185 ? 1.012 1.058 13.515 1.00 88.69 185 ASP A CA 1
ATOM 1423 C C . ASP A 1 185 ? 2.126 1.482 14.488 1.00 88.69 185 ASP A C 1
ATOM 1425 O O . ASP A 1 185 ? 2.443 2.666 14.606 1.00 88.69 185 ASP A O 1
ATOM 1429 N N . SER A 1 186 ? 2.767 0.512 15.150 1.00 84.88 186 SER A N 1
ATOM 1430 C CA . SER A 1 186 ? 3.889 0.777 16.055 1.00 84.88 186 SER A CA 1
ATOM 1431 C C . SER A 1 186 ? 5.114 1.325 15.320 1.00 84.88 186 SER A C 1
ATOM 1433 O O . SER A 1 186 ? 5.759 2.248 15.816 1.00 84.88 186 SER A O 1
ATOM 1435 N N . THR A 1 187 ? 5.456 0.771 14.156 1.00 78.25 187 THR A N 1
ATOM 1436 C CA . THR A 1 187 ? 6.587 1.246 13.346 1.00 78.25 187 THR A CA 1
ATOM 1437 C C . THR A 1 187 ? 6.316 2.634 12.786 1.00 78.25 187 THR A C 1
ATOM 1439 O O . THR A 1 187 ? 7.189 3.500 12.855 1.00 78.25 187 THR A O 1
ATOM 1442 N N . LEU A 1 188 ? 5.108 2.871 12.279 1.00 73.31 188 LEU A N 1
ATOM 1443 C CA . LEU A 1 188 ? 4.698 4.158 11.739 1.00 73.31 188 LEU A CA 1
ATOM 1444 C C . LEU A 1 188 ? 4.769 5.248 12.812 1.00 73.31 188 LEU A C 1
ATOM 1446 O O . LEU A 1 188 ? 5.374 6.290 12.575 1.00 73.31 188 LEU A O 1
ATOM 1450 N N . SER A 1 189 ? 4.255 4.976 14.014 1.00 65.12 189 SER A N 1
ATOM 1451 C CA . SER A 1 189 ? 4.350 5.905 15.146 1.00 65.12 189 SER A CA 1
ATOM 1452 C C . SER A 1 189 ? 5.795 6.234 15.534 1.00 65.12 189 SER A C 1
ATOM 1454 O O . SER A 1 189 ? 6.046 7.326 16.033 1.00 65.12 189 SER A O 1
ATOM 1456 N N . ALA A 1 190 ? 6.737 5.308 15.340 1.00 59.75 190 ALA A N 1
ATOM 1457 C CA . ALA A 1 190 ? 8.137 5.500 15.714 1.00 59.75 190 ALA A CA 1
ATOM 1458 C C . ALA A 1 190 ? 8.986 6.166 14.618 1.00 59.75 190 ALA A C 1
ATOM 1460 O O . ALA A 1 190 ? 10.006 6.779 14.924 1.00 59.75 190 ALA A O 1
ATOM 1461 N N . SER A 1 191 ? 8.618 6.000 13.344 1.00 57.50 191 SER A N 1
ATOM 1462 C CA . SER A 1 191 ? 9.494 6.319 12.206 1.00 57.50 191 SER A CA 1
ATOM 1463 C C . SER A 1 191 ? 8.881 7.229 11.144 1.00 57.50 191 SER A C 1
ATOM 1465 O O . SER A 1 191 ? 9.618 7.718 10.292 1.00 57.50 191 SER A O 1
ATOM 1467 N N . GLY A 1 192 ? 7.563 7.450 11.167 1.00 57.00 192 GLY A N 1
ATOM 1468 C CA . GLY A 1 192 ? 6.857 8.267 10.177 1.00 57.00 192 GLY A CA 1
ATOM 1469 C C . GLY A 1 192 ? 6.790 7.653 8.774 1.00 57.00 192 GLY A C 1
ATOM 1470 O O . GLY A 1 192 ? 6.331 8.317 7.851 1.00 57.00 192 GLY A O 1
ATOM 1471 N N . VAL A 1 193 ? 7.226 6.400 8.592 1.00 59.12 193 VAL A N 1
ATOM 1472 C CA . VAL A 1 193 ? 7.200 5.697 7.300 1.00 59.12 193 VAL A CA 1
ATOM 1473 C C . VAL A 1 193 ? 6.267 4.491 7.327 1.00 59.12 193 VAL A C 1
ATOM 1475 O O . VAL A 1 193 ? 6.006 3.900 8.377 1.00 59.12 193 VAL A O 1
ATOM 1478 N N . CYS A 1 194 ? 5.774 4.104 6.148 1.00 61.19 194 CYS A N 1
ATOM 1479 C CA . CYS A 1 194 ? 5.017 2.869 5.965 1.00 61.19 194 CYS A CA 1
ATOM 1480 C C . CYS A 1 194 ? 5.844 1.671 6.456 1.00 61.19 194 CYS A C 1
ATOM 1482 O O . CYS A 1 194 ? 6.880 1.357 5.876 1.00 61.19 194 CYS A O 1
ATOM 1484 N N . GLY A 1 195 ? 5.381 0.987 7.505 1.00 61.34 195 GLY A N 1
ATOM 1485 C CA . GLY A 1 195 ? 6.068 -0.145 8.140 1.00 61.34 195 GLY A CA 1
ATOM 1486 C C . GLY A 1 195 ? 6.086 -1.443 7.320 1.00 61.34 195 GLY A C 1
ATOM 1487 O O . GLY A 1 195 ? 5.992 -2.520 7.894 1.00 61.34 195 GLY A O 1
ATOM 1488 N N . GLY A 1 196 ? 6.178 -1.383 5.991 1.00 65.31 196 GLY A N 1
ATOM 1489 C CA . GLY A 1 196 ? 6.194 -2.576 5.134 1.00 65.31 196 GLY A CA 1
ATOM 1490 C C . GLY A 1 196 ? 7.356 -3.529 5.438 1.00 65.31 196 GLY A C 1
ATOM 1491 O O . GLY A 1 196 ? 7.219 -4.744 5.330 1.00 65.31 196 GLY A O 1
ATOM 1492 N N . ASP A 1 197 ? 8.490 -3.009 5.906 1.00 75.19 197 ASP A N 1
ATOM 1493 C CA . ASP A 1 197 ? 9.679 -3.824 6.188 1.00 75.19 197 ASP A CA 1
ATOM 1494 C C . ASP A 1 197 ? 9.506 -4.771 7.392 1.00 75.19 197 ASP A C 1
ATOM 1496 O O . ASP A 1 197 ? 10.260 -5.732 7.530 1.00 75.19 197 ASP A O 1
ATOM 1500 N N . VAL A 1 198 ? 8.504 -4.545 8.257 1.00 82.75 198 VAL A N 1
ATOM 1501 C CA . VAL A 1 198 ? 8.172 -5.473 9.359 1.00 82.75 198 VAL A CA 1
ATOM 1502 C C . VAL A 1 198 ? 7.186 -6.570 8.947 1.00 82.75 198 VAL A C 1
ATOM 1504 O O . VAL A 1 198 ? 6.821 -7.421 9.767 1.00 82.75 198 VAL A O 1
ATOM 1507 N N . LEU A 1 199 ? 6.735 -6.547 7.692 1.00 90.81 199 LEU A N 1
ATOM 1508 C CA . LEU A 1 199 ? 5.787 -7.497 7.133 1.00 90.81 199 LEU A CA 1
ATOM 1509 C C . LEU A 1 199 ? 6.498 -8.555 6.279 1.00 90.81 199 LEU A C 1
ATOM 1511 O O . LEU A 1 199 ? 7.542 -8.278 5.688 1.00 90.81 199 LEU A O 1
ATOM 1515 N N . PRO A 1 200 ? 5.942 -9.775 6.183 1.00 93.81 200 PRO A N 1
ATOM 1516 C CA . PRO A 1 200 ? 6.519 -10.809 5.332 1.00 93.81 200 PRO A CA 1
ATOM 1517 C C . PRO A 1 200 ? 6.476 -10.414 3.854 1.00 93.81 200 PRO A C 1
ATOM 1519 O O . PRO A 1 200 ? 5.474 -9.882 3.377 1.00 93.81 200 PRO A O 1
ATOM 1522 N N . ALA A 1 201 ? 7.553 -10.703 3.129 1.00 92.88 201 ALA A N 1
ATOM 1523 C CA . ALA A 1 201 ? 7.594 -10.519 1.685 1.00 92.88 201 ALA A CA 1
ATOM 1524 C C . ALA A 1 201 ? 6.791 -11.620 0.979 1.00 92.88 201 ALA A C 1
ATOM 1526 O O . ALA A 1 201 ? 6.874 -12.792 1.354 1.00 92.88 201 ALA A O 1
ATOM 1527 N N . ASP A 1 202 ? 6.043 -11.244 -0.056 1.00 94.56 202 ASP A N 1
ATOM 1528 C CA . ASP A 1 202 ? 5.399 -12.201 -0.955 1.00 94.56 202 ASP A CA 1
ATOM 1529 C C . ASP A 1 202 ? 6.468 -12.805 -1.883 1.00 94.56 202 ASP A C 1
ATOM 1531 O O . ASP A 1 202 ? 7.117 -12.056 -2.616 1.00 94.56 202 ASP A O 1
ATOM 1535 N N . PRO A 1 203 ? 6.682 -14.134 -1.894 1.00 94.12 203 PRO A N 1
ATOM 1536 C CA . PRO A 1 203 ? 7.684 -14.761 -2.752 1.00 94.12 203 PRO A CA 1
ATOM 1537 C C . PRO A 1 203 ? 7.526 -14.455 -4.246 1.00 94.12 203 PRO A C 1
ATOM 1539 O O . PRO A 1 203 ? 8.529 -14.445 -4.953 1.00 94.12 203 PRO A O 1
ATOM 1542 N N . ALA A 1 204 ? 6.305 -14.197 -4.725 1.00 92.75 204 ALA A N 1
ATOM 1543 C CA . ALA A 1 204 ? 6.030 -13.884 -6.127 1.00 92.75 204 ALA A CA 1
ATOM 1544 C C . ALA A 1 204 ? 6.405 -12.441 -6.508 1.00 92.75 204 ALA A C 1
ATOM 1546 O O . ALA A 1 204 ? 6.584 -12.137 -7.687 1.00 92.75 204 ALA A O 1
ATOM 1547 N N . THR A 1 205 ? 6.516 -11.542 -5.525 1.00 91.25 205 THR A N 1
ATOM 1548 C CA . THR A 1 205 ? 6.766 -10.106 -5.742 1.00 91.25 205 THR A CA 1
ATOM 1549 C C . THR A 1 205 ? 7.848 -9.530 -4.820 1.00 91.25 205 THR A C 1
ATOM 1551 O O . THR A 1 205 ? 7.961 -8.318 -4.655 1.00 91.25 205 THR A O 1
ATOM 1554 N N . LYS A 1 206 ? 8.691 -10.369 -4.213 1.00 89.56 206 LYS A N 1
ATOM 1555 C CA . LYS A 1 206 ? 9.757 -9.930 -3.291 1.00 89.56 206 LYS A CA 1
ATOM 1556 C C . LYS A 1 206 ? 10.827 -9.063 -3.968 1.00 89.56 206 LYS A C 1
ATOM 1558 O O . LYS A 1 206 ? 11.412 -8.193 -3.324 1.00 89.56 206 LYS A O 1
ATOM 1563 N N . ASP A 1 207 ? 11.065 -9.277 -5.257 1.00 86.81 207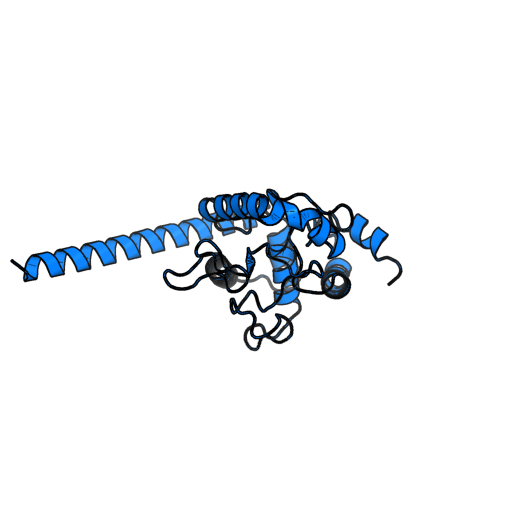 ASP A N 1
ATOM 1564 C CA . ASP A 1 207 ? 12.060 -8.588 -6.074 1.00 86.81 207 ASP A CA 1
ATOM 1565 C C . ASP A 1 207 ? 11.635 -8.581 -7.551 1.00 86.81 207 ASP A C 1
ATOM 1567 O O . ASP A 1 207 ? 10.653 -9.223 -7.942 1.00 86.81 207 ASP A O 1
ATOM 1571 N N . TRP A 1 208 ? 12.353 -7.800 -8.362 1.00 85.12 208 TRP A N 1
ATOM 1572 C CA . TRP A 1 208 ? 12.043 -7.643 -9.781 1.00 85.12 208 TRP A CA 1
ATOM 1573 C C . TRP A 1 208 ? 12.167 -8.957 -10.560 1.00 85.12 208 TRP A C 1
ATOM 1575 O O . TRP A 1 208 ? 11.301 -9.257 -11.379 1.00 85.12 208 TRP A O 1
ATOM 1585 N N . ASP A 1 209 ? 13.168 -9.780 -10.248 1.00 86.00 209 ASP A N 1
ATOM 1586 C CA . ASP A 1 209 ? 13.360 -11.083 -10.889 1.00 86.00 209 ASP A CA 1
ATOM 1587 C C . ASP A 1 209 ? 12.163 -12.013 -10.641 1.00 86.00 209 ASP A C 1
ATOM 1589 O O . ASP A 1 209 ? 11.669 -12.661 -11.565 1.00 86.00 209 ASP A O 1
ATOM 1593 N N . SER A 1 210 ? 11.643 -12.048 -9.411 1.00 89.56 210 SER A N 1
ATOM 1594 C CA . SER A 1 210 ? 10.464 -12.845 -9.048 1.00 89.56 210 SER A CA 1
ATOM 1595 C C . SER A 1 210 ? 9.211 -12.362 -9.779 1.00 89.56 210 SER A C 1
ATOM 1597 O O . SER A 1 210 ? 8.423 -13.181 -10.260 1.00 89.56 210 SER A O 1
ATOM 1599 N N . ILE A 1 211 ? 9.052 -11.042 -9.940 1.00 88.56 211 ILE A N 1
ATOM 1600 C CA . ILE A 1 211 ? 7.975 -10.458 -10.752 1.00 88.56 211 ILE A CA 1
ATOM 1601 C C . ILE A 1 211 ? 8.125 -10.884 -12.208 1.00 88.56 211 ILE A C 1
ATOM 1603 O O . ILE A 1 211 ? 7.156 -11.328 -12.818 1.00 88.56 211 ILE A O 1
ATOM 1607 N N . GLN A 1 212 ? 9.324 -10.774 -12.776 1.00 84.81 212 GLN A N 1
ATOM 1608 C CA . GLN A 1 212 ? 9.566 -11.174 -14.156 1.00 84.81 212 GLN A CA 1
ATOM 1609 C C . GLN A 1 212 ? 9.268 -12.658 -14.354 1.00 84.81 212 GLN A C 1
ATOM 1611 O O . GLN A 1 212 ? 8.580 -12.996 -15.302 1.00 84.81 212 GLN A O 1
ATOM 1616 N N . GLN A 1 213 ? 9.686 -13.539 -13.447 1.00 87.12 213 GLN A N 1
ATOM 1617 C CA . GLN A 1 213 ? 9.379 -14.971 -13.534 1.00 87.12 213 GLN A CA 1
ATOM 1618 C C . GLN A 1 213 ? 7.876 -15.254 -13.435 1.00 87.12 213 GLN A C 1
ATOM 1620 O O . GLN A 1 213 ? 7.347 -16.052 -14.207 1.00 87.12 213 GLN A O 1
ATOM 1625 N N . THR A 1 214 ? 7.181 -14.581 -12.517 1.00 86.00 214 THR A N 1
ATOM 1626 C CA . THR A 1 214 ? 5.747 -14.798 -12.274 1.00 86.00 214 THR A CA 1
ATOM 1627 C C . THR A 1 214 ? 4.877 -14.220 -13.397 1.00 86.00 214 THR A C 1
ATOM 1629 O O . THR A 1 214 ? 3.853 -14.805 -13.743 1.00 86.00 214 THR A O 1
ATOM 1632 N N . TYR A 1 215 ? 5.292 -13.101 -14.002 1.00 83.12 215 TYR A N 1
ATOM 1633 C CA . TYR A 1 215 ? 4.500 -12.316 -14.961 1.00 83.12 215 TYR A CA 1
ATOM 1634 C C . TYR A 1 215 ? 5.183 -12.152 -16.336 1.00 83.12 215 TYR A C 1
ATOM 1636 O O . TYR A 1 215 ? 4.881 -11.208 -17.065 1.00 83.12 215 TYR A O 1
ATOM 1644 N N . ALA A 1 216 ? 6.105 -13.049 -16.715 1.00 70.62 216 ALA A N 1
ATOM 1645 C CA . ALA A 1 216 ? 6.855 -13.007 -17.986 1.00 70.62 216 ALA A CA 1
ATOM 1646 C C . ALA A 1 216 ? 5.996 -13.205 -19.247 1.00 70.62 216 ALA A C 1
ATOM 1648 O O . ALA A 1 216 ? 6.460 -12.915 -20.347 1.00 70.62 216 ALA A O 1
ATOM 1649 N N . SER A 1 217 ? 4.785 -13.750 -19.110 1.00 54.62 217 SER A N 1
ATOM 1650 C CA . SER A 1 217 ? 3.961 -14.243 -20.226 1.00 54.62 217 SER A CA 1
ATOM 1651 C C . SER A 1 217 ? 2.585 -13.577 -20.340 1.00 54.62 217 SER A C 1
ATOM 1653 O O . SER A 1 217 ? 1.733 -14.073 -21.076 1.00 54.62 217 SER A O 1
ATOM 1655 N N . MET A 1 218 ? 2.369 -12.467 -19.625 1.00 51.62 218 MET A N 1
ATOM 1656 C CA . MET A 1 218 ? 1.110 -11.711 -19.610 1.00 51.62 218 MET A CA 1
ATOM 1657 C C . MET A 1 218 ? 1.255 -10.333 -20.244 1.00 51.62 218 MET A C 1
ATOM 1659 O O . MET A 1 218 ? 2.181 -9.594 -19.831 1.00 51.62 218 MET A O 1
#

InterPro domains:
  IPR036875 Zinc finger, CCHC-type superfamily [SSF57756] (71-120)
  IPR059407 Domain of unk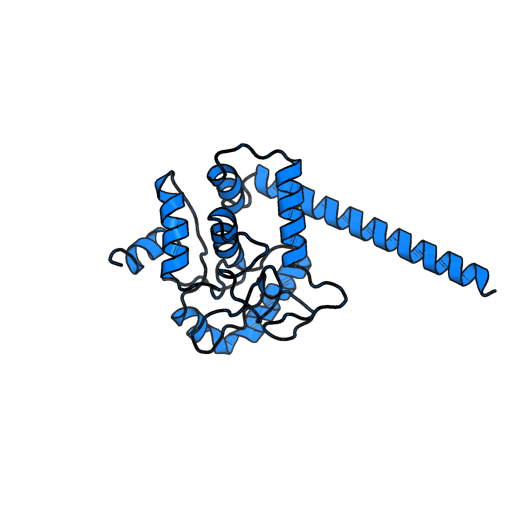nown function DUF8363 [PF27939] (76-152)

Organism: NCBI:txid1237075

Radius of gyration: 19.01 Å; chains: 1; bounding box: 39×52×58 Å